Protein 2CB9 (pdb70)

Secondary structure (DSSP, 8-state):
-TTS--SEEE-S---SSEEEEE--TT--GGGGHHHHHHTTTTSEEEEEPPP-STTHHHHHHHHHHHH-SSS-EEEEEETHHHHHHHHHHHHHHHTT--EEEEEEES-----S-------S-HHHHHHHTHHHHHHHHHHHH----S-BSSEEEEEE-SB-S---HHHHTTSSGGGBSS-EEEEE-SSBGGGTTSHHHHHHHHHHHHHHHHT-

Foldseek 3Di:
DVVPDFFKDFQADADAAEEEEFEALLFHQCLLNLLRVLCHRLYTYIGGGQDLDPCRLVRSLVVVCVVPVADDHEYEYAALGLLVVLSSLVVCVVVVHHPAAYEYEAYFAAAAAADFDDVDDPVVVCVSCVRSRSSSNCSNHDHRDAAGAHAYEYEHELDDDDDDPVRVVRRCPRHYPDHYYYHYAYHHRVPCCHDPNVNRVSVVVSVVSVVD

Organism: Bacillus subtilis (NCBI:txid1423)

Solvent-accessible surface area: 10544 Å² total; per-residue (Å²): 67,94,87,71,78,99,26,7,63,81,11,14,93,125,38,70,83,31,0,0,0,0,0,14,46,53,0,86,0,98,39,0,75,49,0,0,110,60,2,59,138,106,1,0,0,15,0,1,29,0,2,49,69,136,57,20,37,98,34,0,4,60,64,0,38,114,51,30,99,134,40,64,2,7,0,0,0,6,25,8,0,0,3,0,0,0,37,0,0,49,20,0,41,166,124,69,48,110,5,22,5,0,0,0,0,6,3,49,16,14,84,111,62,89,130,56,146,115,112,68,89,114,70,67,88,105,86,71,77,96,25,67,126,34,0,18,119,23,73,5,105,11,70,5,120,40,128,1,126,2,55,1,20,0,0,26,3,40,92,78,122,151,66,53,60,70,69,77,140,34,32,1,117,76,0,15,106,124,22,63,33,79,65,85,4,103,3,30,70,145,38,0,0,75,57,121,40,0,98,89,0,4,77,24,0,33,88,7,3,98,186,88

InterPro domains:
  IPR000873 AMP-dependent synthetase/ligase domain [PF00501] (475-818)
  IPR001031 Thioesterase [PF00975] (1062-1182)
  IPR001242 Condensation domain [PF00668] (8-455)
  IPR006162 Phosphopantetheine attachment site [PS00012] (998-1013)
  IPR009081 Phosphopantetheine binding ACP domain [PF00550] (975-1037)
  IPR009081 Phosphopantetheine binding ACP domain [PS50075] (968-1043)
  IPR010071 Amino acid adenylation domain [TIGR01733] (496-891)
  IPR020459 AMP-binding [PR00154] (609-620)
  IPR020459 AMP-binding [PR00154] (621-629)
  IPR020845 AMP-binding, conserved site [PS00455] (614-625)
  IPR023213 Chloramphenicol acetyltransferase-like domain superfamily [G3DSA:3.30.559.10] (13-386)
  IPR025110 AMP-binding enzyme, C-terminal domain [PF13193] (875-947)
  IPR029058 Alpha/Beta hydrolase fold [G3DSA:3.40.50.1820] (1045-1261)
  IPR029058 Alpha/Beta hydrolase fold [SSF53474] (1043-1260)
  IPR036736 ACP-like superfamily [G3DSA:1.10.1200.10] (964-1044)
  IPR036736 ACP-like superfamily [SSF47336] (968-1039)
  IPR045851 AMP-binding enzyme domain superfamily [G3DSA:3.30.300.30] (862-963)

Radius of gyration: 16.42 Å; Cα contacts (8 Å, |Δi|>4): 424; chains: 1; bounding box: 34×46×45 Å

Nearest PDB structures (foldseek):
  2cb9-assembly1_A  TM=1.005E+00  e=4.904E-46  Bacillus subtilis
  2cbg-assembly1_A  TM=1.002E+00  e=1.794E-42  Bacillus subtilis
  1jmk-assembly1_O  TM=8.891E-01  e=4.510E-22  Bacillus subtilis
  1jmk-assembly1_C  TM=8.874E-01  e=1.393E-21  Bacillus subtilis
  2vsq-assembly1_A  TM=8.559E-01  e=7.667E-20  Bacillus subtilis

Structure (mmCIF, N/CA/C/O backbone):
data_2CB9
#
_entry.id   2CB9
#
_cell.length_a   72.354
_cell.length_b   72.354
_cell.length_c   96.333
_cell.angle_alpha   90.00
_cell.angle_beta   90.00
_cell.angle_gamma   120.00
#
_symmetry.space_group_name_H-M   'P 61'
#
loop_
_entity.id
_entity.type
_entity.pdbx_description
1 polymer 'FENGYCIN SYNTHETASE'
2 non-polymer 'ACETIC ACID'
3 water water
#
loop_
_atom_site.group_PDB
_atom_site.id
_atom_site.type_symbol
_atom_site.label_atom_id
_atom_site.label_alt_id
_atom_site.label_comp_id
_atom_site.label_asym_id
_atom_site.label_entity_id
_atom_site.label_seq_id
_atom_site.pdbx_PDB_ins_code
_atom_site.Cartn_x
_atom_site.Cartn_y
_atom_site.Cartn_z
_atom_site.occupancy
_atom_site.B_iso_or_equiv
_atom_site.auth_seq_id
_atom_site.auth_comp_id
_atom_site.auth_asym_id
_atom_site.auth_atom_id
_atom_site.pdbx_PDB_model_num
ATOM 1 N N . SER A 1 7 ? 19.550 26.915 34.041 1.00 37.78 6 SER A N 1
ATOM 2 C CA . SER A 1 7 ? 19.755 25.465 33.745 1.00 37.83 6 SER A CA 1
ATOM 3 C C . SER A 1 7 ? 19.061 24.567 34.783 1.00 37.78 6 SER A C 1
ATOM 4 O O . SER A 1 7 ? 18.697 25.021 35.896 1.00 38.64 6 SER A O 1
ATOM 7 N N . ALA A 1 8 ? 18.925 23.289 34.413 1.00 36.73 7 ALA A N 1
ATOM 8 C CA . ALA A 1 8 ? 18.155 22.304 35.177 1.00 35.68 7 ALA A CA 1
ATOM 9 C C . ALA A 1 8 ? 18.682 22.156 36.605 1.00 34.69 7 ALA A C 1
ATOM 10 O O . ALA A 1 8 ? 17.889 22.112 37.554 1.00 34.70 7 ALA A O 1
ATOM 12 N N . ALA A 1 9 ? 20.010 22.108 36.744 1.00 32.55 8 ALA A N 1
ATOM 13 C CA . ALA A 1 9 ? 20.647 21.932 38.058 1.00 31.11 8 ALA A CA 1
ATOM 14 C C . ALA A 1 9 ? 21.653 23.018 38.389 1.00 28.59 8 ALA A C 1
ATOM 15 O O . ALA A 1 9 ? 22.525 22.762 39.203 1.00 30.38 8 ALA A O 1
ATOM 17 N N . GLY A 1 10 ? 21.544 24.220 37.788 1.00 24.98 9 GLY A N 1
ATOM 18 C CA . GLY A 1 10 ? 22.421 25.333 38.112 1.00 21.52 9 GLY A CA 1
ATOM 19 C C . GLY A 1 10 ? 23.817 25.191 37.499 1.00 18.90 9 GLY A C 1
ATOM 20 O O . GLY A 1 10 ? 24.690 26.011 37.707 1.00 18.26 9 GLY A O 1
ATOM 21 N N . GLU A 1 11 ? 23.998 24.133 36.734 1.00 17.86 10 GLU A N 1
ATOM 22 C CA . GLU A 1 11 ? 25.256 23.863 36.054 1.00 17.25 10 GLU A CA 1
ATOM 23 C C . GLU A 1 11 ? 25.379 24.751 34.839 1.00 17.12 10 GLU A C 1
ATOM 24 O O . GLU A 1 11 ? 24.427 25.448 34.425 1.00 15.02 10 GLU A O 1
ATOM 30 N N . GLN A 1 12 ? 26.561 24.749 34.280 1.00 14.68 11 GLN A N 1
ATOM 31 C CA . GLN A 1 12 ? 26.761 25.462 33.031 1.00 15.34 11 GLN A CA 1
ATOM 32 C C . GLN A 1 12 ? 26.862 24.560 31.858 1.00 14.36 11 GLN A C 1
ATOM 33 O O . GLN A 1 12 ? 26.952 23.354 31.989 1.00 13.32 11 GLN A O 1
ATOM 39 N N . HIS A 1 13 ? 26.795 25.164 30.679 1.00 14.27 12 HIS A N 1
ATOM 40 C CA . HIS A 1 13 ? 26.788 24.409 29.444 1.00 14.91 12 HIS A CA 1
ATOM 41 C C . HIS A 1 13 ? 27.928 24.799 28.520 1.00 13.71 12 HIS A C 1
ATOM 42 O O . HIS A 1 13 ? 27.797 24.717 27.298 1.00 13.54 12 HIS A O 1
ATOM 49 N N . VAL A 1 14 ? 29.069 25.132 29.109 1.00 12.75 13 VAL A N 1
ATOM 50 C CA . VAL A 1 14 ? 30.257 25.565 28.369 1.00 11.89 13 VAL A CA 1
ATOM 51 C C . VAL A 1 14 ? 31.495 25.274 29.186 1.00 11.55 13 VAL A C 1
ATOM 52 O O . VAL A 1 14 ? 31.458 25.324 30.431 1.00 13.22 13 VAL A O 1
ATOM 56 N N . ILE A 1 15 ? 32.576 24.932 28.523 1.00 11.48 14 ILE A N 1
ATOM 57 C CA . ILE A 1 15 ? 33.860 24.708 29.166 1.00 11.27 14 ILE A CA 1
ATOM 58 C C . ILE A 1 15 ? 34.859 25.716 28.589 1.00 12.50 14 ILE A C 1
ATOM 59 O O . ILE A 1 15 ? 34.985 25.860 27.349 1.00 13.33 14 ILE A O 1
ATOM 64 N N . GLN A 1 16 ? 35.520 26.463 29.464 1.00 12.77 15 GLN A N 1
ATOM 65 C CA . GLN A 1 16 ? 36.685 27.253 29.062 1.00 12.94 15 GLN A CA 1
ATOM 66 C C . GLN A 1 16 ? 37.880 26.342 28.856 1.00 12.73 15 GLN A C 1
ATOM 67 O O . GLN A 1 16 ? 38.413 25.753 29.817 1.00 12.28 15 GLN A O 1
ATOM 73 N N . LEU A 1 17 ? 38.352 26.216 27.607 1.00 12.08 16 LEU A N 1
ATOM 74 C CA . LEU A 1 17 ? 39.280 25.157 27.229 1.00 12.67 16 LEU A CA 1
ATOM 75 C C . LEU A 1 17 ? 40.769 25.507 27.063 1.00 13.58 16 LEU A C 1
ATOM 76 O O . LEU A 1 17 ? 41.620 24.641 26.817 1.00 13.43 16 LEU A O 1
ATOM 81 N N . ASN A 1 18 ? 41.036 26.774 27.148 1.00 14.97 17 ASN A N 1
ATOM 82 C CA . ASN A 1 18 ? 42.418 27.247 27.184 1.00 15.81 17 ASN A CA 1
ATOM 83 C C . ASN A 1 18 ? 42.423 28.532 27.994 1.00 16.38 17 ASN A C 1
ATOM 84 O O . ASN A 1 18 ? 41.430 28.952 28.632 1.00 16.87 17 ASN A O 1
ATOM 89 N N . GLN A 1 19 ? 43.546 29.227 27.974 1.00 18.56 18 GLN A N 1
ATOM 90 C CA . GLN A 1 19 ? 43.687 30.400 28.817 1.00 17.95 18 GLN A CA 1
ATOM 91 C C . GLN A 1 19 ? 42.887 31.596 28.314 1.00 18.47 18 GLN A C 1
ATOM 92 O O . GLN A 1 19 ? 42.701 31.771 27.119 1.00 17.88 18 GLN A O 1
ATOM 98 N N . GLN A 1 20 ? 42.398 32.411 29.214 1.00 17.64 19 GLN A N 1
ATOM 99 C CA . GLN A 1 20 ? 41.805 33.690 28.812 1.00 18.72 19 GLN A CA 1
ATOM 100 C C . GLN A 1 20 ? 42.822 34.623 28.132 1.00 19.94 19 GLN A C 1
ATOM 101 O O . GLN A 1 20 ? 44.061 34.501 28.352 1.00 18.57 19 GLN A O 1
ATOM 107 N N . GLY A 1 21 ? 42.295 35.476 27.255 1.00 20.21 20 GLY A N 1
ATOM 108 C CA . GLY A 1 21 ? 43.107 36.415 26.486 1.00 21.32 20 GLY A CA 1
ATOM 109 C C . GLY A 1 21 ? 42.827 36.439 25.000 1.00 20.91 20 GLY A C 1
ATOM 110 O O . GLY A 1 21 ? 42.299 35.483 24.420 1.00 20.49 20 GLY A O 1
ATOM 111 N N . GLY A 1 22 ? 43.247 37.530 24.365 1.00 20.00 21 GLY A N 1
ATOM 112 C CA . GLY A 1 22 ? 42.859 37.815 23.008 1.00 19.09 21 GLY A CA 1
ATOM 113 C C . GLY A 1 22 ? 41.347 37.864 22.911 1.00 17.78 21 GLY A C 1
ATOM 114 O O . GLY A 1 22 ? 40.641 38.205 23.861 1.00 17.92 21 GLY A O 1
ATOM 115 N N . LYS A 1 23 ? 40.842 37.552 21.739 1.00 17.07 22 LYS A N 1
ATOM 116 C CA . LYS A 1 23 ? 39.402 37.506 21.509 1.00 16.69 22 LYS A CA 1
ATOM 117 C C . LYS A 1 23 ? 38.817 36.237 22.171 1.00 15.39 22 LYS A C 1
ATOM 118 O O . LYS A 1 23 ? 39.510 35.226 22.235 1.00 16.11 22 LYS A O 1
ATOM 124 N N . ASN A 1 24 ? 37.575 36.316 22.652 1.00 15.21 23 ASN A N 1
ATOM 125 C CA . ASN A 1 24 ? 36.835 35.120 23.065 1.00 15.29 23 ASN A CA 1
ATOM 126 C C . ASN A 1 24 ? 36.175 34.519 21.836 1.00 14.21 23 ASN A C 1
ATOM 127 O O . ASN A 1 24 ? 35.563 35.226 21.035 1.00 15.03 23 ASN A O 1
ATOM 132 N N . LEU A 1 25 ? 36.322 33.220 21.680 1.00 13.49 24 LEU A N 1
ATOM 133 C CA . LEU A 1 25 ? 35.732 32.479 20.575 1.00 13.10 24 LEU A CA 1
ATOM 134 C C . LEU A 1 25 ? 34.709 31.513 21.176 1.00 12.57 24 LEU A C 1
ATOM 135 O O . LEU A 1 25 ? 35.068 30.495 21.784 1.00 11.12 24 LEU A O 1
ATOM 140 N N . PHE A 1 26 ? 33.435 31.831 20.974 1.00 12.06 25 PHE A N 1
ATOM 141 C CA . PHE A 1 26 ? 32.316 31.030 21.482 1.00 11.62 25 PHE A CA 1
ATOM 142 C C . PHE A 1 26 ? 31.930 29.969 20.462 1.00 11.58 25 PHE A C 1
ATOM 143 O O . PHE A 1 26 ? 31.395 30.289 19.400 1.00 10.26 25 PHE A O 1
ATOM 151 N N . CYS A 1 27 ? 32.282 28.725 20.774 1.00 9.83 26 CYS A N 1
ATOM 152 C CA . CYS A 1 27 ? 32.241 27.616 19.817 1.00 10.93 26 CYS A CA 1
ATOM 153 C C . CYS A 1 27 ? 31.066 26.646 20.069 1.00 11.23 26 CYS A C 1
ATOM 154 O O . CYS A 1 27 ? 30.849 26.178 21.197 1.00 11.15 26 CYS A O 1
ATOM 157 N N . PHE A 1 28 ? 30.360 26.331 18.990 1.00 11.13 27 PHE A N 1
ATOM 158 C CA . PHE A 1 28 ? 29.189 25.444 19.028 1.00 10.18 27 PHE A CA 1
ATOM 159 C C . PHE A 1 28 ? 29.479 24.117 18.382 1.00 10.69 27 PHE A C 1
ATOM 160 O O . PHE A 1 28 ? 30.039 24.051 17.281 1.00 11.24 27 PHE A O 1
ATOM 168 N N . PRO A 1 29 ? 29.102 23.018 19.054 1.00 11.44 28 PRO A N 1
ATOM 169 C CA . PRO A 1 29 ? 29.630 21.691 18.730 1.00 10.57 28 PRO A CA 1
ATOM 170 C C . PRO A 1 29 ? 28.944 20.981 17.565 1.00 11.64 28 PRO A C 1
ATOM 171 O O . PRO A 1 29 ? 27.791 21.293 17.236 1.00 11.68 28 PRO A O 1
ATOM 175 N N . PRO A 1 30 ? 29.608 19.950 17.070 1.00 12.35 29 PRO A N 1
ATOM 176 C CA . PRO A 1 30 ? 28.981 19.028 16.128 1.00 12.74 29 PRO A CA 1
ATOM 177 C C . PRO A 1 30 ? 27.975 18.152 16.899 1.00 13.73 29 PRO A C 1
ATOM 178 O O . PRO A 1 30 ? 27.786 18.311 18.113 1.00 12.58 29 PRO A O 1
ATOM 182 N N . ILE A 1 31 ? 27.311 17.265 16.173 1.00 14.06 30 ILE A N 1
ATOM 183 C CA . ILE A 1 31 ? 26.150 16.552 16.685 1.00 14.45 30 ILE A CA 1
ATOM 184 C C . ILE A 1 31 ? 26.390 15.671 17.934 1.00 14.32 30 ILE A C 1
ATOM 185 O O . ILE A 1 31 ? 25.465 15.431 18.697 1.00 14.01 30 ILE A O 1
ATOM 190 N N . SER A 1 32 ? 27.620 15.240 18.165 1.00 13.97 31 SER A N 1
ATOM 191 C CA . SER A 1 32 ? 28.025 14.586 19.407 1.00 14.30 31 SER A CA 1
ATOM 192 C C . SER A 1 32 ? 27.625 15.411 20.642 1.00 14.71 31 SER A C 1
ATOM 193 O O . SER A 1 32 ? 27.281 14.856 21.703 1.00 16.30 31 SER A O 1
ATOM 196 N N . GLY A 1 33 ? 27.621 16.737 20.522 1.00 12.95 32 GLY A N 1
ATOM 197 C CA . GLY A 1 33 ? 26.888 17.572 21.439 1.00 12.87 32 GLY A CA 1
ATOM 198 C C . GLY A 1 33 ? 27.633 18.168 22.613 1.00 11.87 32 GLY A C 1
ATOM 199 O O . GLY A 1 33 ? 27.048 18.928 23.333 1.00 13.34 32 GLY A O 1
ATOM 200 N N . PHE A 1 34 ? 28.888 17.806 22.819 1.00 12.36 33 PHE A N 1
ATOM 201 C CA . PHE A 1 34 ? 29.653 18.250 23.978 1.00 13.06 33 PHE A CA 1
ATOM 202 C C . PHE A 1 34 ? 30.826 19.191 23.581 1.00 12.26 33 PHE A C 1
ATOM 203 O O . PHE A 1 34 ? 31.536 18.948 22.628 1.00 12.61 33 PHE A O 1
ATOM 211 N N . GLY A 1 35 ? 30.985 20.240 24.374 1.00 12.34 34 GLY A N 1
ATOM 212 C CA . GLY A 1 35 ? 32.008 21.254 24.155 1.00 12.35 34 GLY A CA 1
ATOM 213 C C . GLY A 1 35 ? 33.435 20.770 24.170 1.00 12.20 34 GLY A C 1
ATOM 214 O O . GLY A 1 35 ? 34.289 21.446 23.629 1.00 11.16 34 GLY A O 1
ATOM 215 N N . ILE A 1 36 ? 33.722 19.644 24.854 1.00 12.24 35 ILE A N 1
ATOM 216 C CA . ILE A 1 36 ? 35.059 19.073 24.892 1.00 12.77 35 ILE A CA 1
ATOM 217 C C . ILE A 1 36 ? 35.575 18.737 23.500 1.00 13.54 35 ILE A C 1
ATOM 218 O O . ILE A 1 36 ? 36.793 18.521 23.298 1.00 12.09 35 ILE A O 1
ATOM 223 N N . TYR A 1 37 ? 34.651 18.678 22.530 1.00 13.86 36 TYR A N 1
ATOM 224 C CA . TYR A 1 37 ? 35.049 18.522 21.142 1.00 13.59 36 TYR A CA 1
ATOM 225 C C . TYR A 1 37 ? 36.161 19.519 20.724 1.00 13.07 36 TYR A C 1
ATOM 226 O O . TYR A 1 37 ? 37.029 19.178 19.914 1.00 14.24 36 TYR A O 1
ATOM 235 N N . PHE A 1 38 ? 36.099 20.729 21.250 1.00 11.30 37 PHE A N 1
ATOM 236 C CA . PHE A 1 38 ? 36.989 21.818 20.855 1.00 11.72 37 PHE A CA 1
ATOM 237 C C . PHE A 1 38 ? 38.349 21.795 21.578 1.00 11.66 37 PHE A C 1
ATOM 238 O O . PHE A 1 38 ? 39.129 22.737 21.453 1.00 10.78 37 PHE A O 1
ATOM 246 N N . LYS A 1 39 ? 38.653 20.720 22.285 1.00 13.47 38 LYS A N 1
ATOM 247 C CA . LYS A 1 39 ? 39.908 20.651 22.988 1.00 15.55 38 LYS A CA 1
ATOM 248 C C . LYS A 1 39 ? 41.139 20.832 22.101 1.00 14.73 38 LYS A C 1
ATOM 249 O O . LYS A 1 39 ? 42.073 21.546 22.488 1.00 14.79 38 LYS A O 1
ATOM 255 N N . ASP A 1 40 ? 41.168 20.188 20.946 1.00 14.30 39 ASP A N 1
ATOM 256 C CA . ASP A 1 40 ? 42.331 20.289 20.085 1.00 14.92 39 ASP A CA 1
ATOM 257 C C . ASP A 1 40 ? 42.471 21.690 19.498 1.00 14.04 39 ASP A C 1
ATOM 258 O O . ASP A 1 40 ? 43.555 22.230 19.441 1.00 13.18 39 ASP A O 1
ATOM 263 N N . LEU A 1 41 ? 41.355 22.302 19.092 1.00 13.35 40 LEU A N 1
ATOM 264 C CA . LEU A 1 41 ? 41.376 23.669 18.668 1.00 12.43 40 LEU A CA 1
ATOM 265 C C . LEU A 1 41 ? 41.906 24.600 19.767 1.00 12.82 40 LEU A C 1
ATOM 266 O O . LEU A 1 41 ? 42.682 25.505 19.508 1.00 12.69 40 LEU A O 1
ATOM 271 N N . ALA A 1 42 ? 41.426 24.385 20.989 1.00 12.09 41 ALA A N 1
ATOM 272 C CA . ALA A 1 42 ? 41.828 25.212 22.125 1.00 12.58 41 ALA A CA 1
ATOM 273 C C . ALA A 1 42 ? 43.320 25.091 22.393 1.00 12.79 41 ALA A C 1
ATOM 274 O O . ALA A 1 42 ? 44.018 26.063 22.673 1.00 13.69 41 ALA A O 1
ATOM 276 N N . LEU A 1 43 ? 43.832 23.895 22.224 1.00 14.28 42 LEU A N 1
ATOM 277 C CA . LEU A 1 43 ? 45.270 23.683 22.452 1.00 15.58 42 LEU A CA 1
ATOM 278 C C . LEU A 1 43 ? 46.089 24.497 21.449 1.00 15.52 42 LEU A C 1
ATOM 279 O O . LEU A 1 43 ? 47.053 25.191 21.796 1.00 14.35 42 LEU A O 1
ATOM 284 N N . GLN A 1 44 ? 45.664 24.446 20.193 1.00 14.58 43 GLN A N 1
ATOM 285 C CA . GLN A 1 44 ? 46.315 25.189 19.139 1.00 14.67 43 GLN A CA 1
ATOM 286 C C . GLN A 1 44 ? 46.234 26.711 19.313 1.00 15.41 43 GLN A C 1
ATOM 287 O O . GLN A 1 44 ? 47.174 27.425 18.918 1.00 16.90 43 GLN A O 1
ATOM 293 N N . LEU A 1 45 ? 45.162 27.218 19.924 1.00 13.68 44 LEU A N 1
ATOM 294 C CA . LEU A 1 45 ? 44.949 28.632 20.103 1.00 13.75 44 LEU A CA 1
ATOM 295 C C . LEU A 1 45 ? 45.342 29.108 21.489 1.00 13.57 44 LEU A C 1
ATOM 296 O O . LEU A 1 45 ? 45.090 30.264 21.806 1.00 12.76 44 LEU A O 1
ATOM 301 N N . ASN A 1 46 ? 46.014 28.245 22.269 1.00 14.81 45 ASN A N 1
ATOM 302 C CA . ASN A 1 46 ? 46.335 28.612 23.643 1.00 16.12 45 ASN A CA 1
ATOM 303 C C . ASN A 1 46 ? 47.256 29.853 23.696 1.00 15.47 45 ASN A C 1
ATOM 304 O O . ASN A 1 46 ? 48.253 29.924 22.961 1.00 16.08 45 ASN A O 1
ATOM 309 N N . HIS A 1 47 ? 46.847 30.814 24.512 1.00 15.07 46 HIS A N 1
ATOM 310 C CA . HIS A 1 47 ? 47.413 32.188 24.611 1.00 17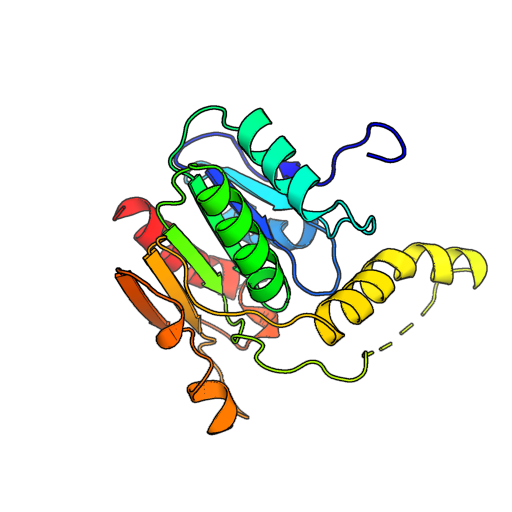.01 46 HIS A CA 1
ATOM 311 C C . HIS A 1 47 ? 47.362 33.001 23.321 1.00 17.50 46 HIS A C 1
ATOM 312 O O . HIS A 1 47 ? 48.110 33.965 23.168 1.00 15.78 46 HIS A O 1
ATOM 319 N N . LYS A 1 48 ? 46.439 32.638 22.430 1.00 15.66 47 LYS A N 1
ATOM 320 C CA . LYS A 1 48 ? 46.165 33.443 21.240 1.00 16.23 47 LYS A CA 1
ATOM 321 C C . LYS A 1 48 ? 44.717 33.903 21.195 1.00 14.36 47 LYS A C 1
ATOM 322 O O . LYS A 1 48 ? 44.433 35.066 20.912 1.00 15.82 47 LYS A O 1
ATOM 328 N N . ALA A 1 49 ? 43.788 32.978 21.499 1.00 13.48 48 ALA A N 1
ATOM 329 C CA . ALA A 1 49 ? 42.370 33.277 21.655 1.00 13.01 48 ALA A CA 1
ATOM 330 C C . ALA A 1 49 ? 41.790 32.356 22.697 1.00 12.83 48 ALA A C 1
ATOM 331 O O . ALA A 1 49 ? 42.191 31.192 22.763 1.00 14.19 48 ALA A O 1
ATOM 333 N N . ALA A 1 50 ? 40.794 32.834 23.418 1.00 13.49 49 ALA A N 1
ATOM 334 C CA . ALA A 1 50 ? 40.190 32.058 24.483 1.00 12.93 49 ALA A CA 1
ATOM 335 C C . ALA A 1 50 ? 39.009 31.258 23.884 1.00 13.74 49 ALA A C 1
ATOM 336 O O . ALA A 1 50 ? 38.010 31.848 23.422 1.00 14.53 49 ALA A O 1
ATOM 338 N N . VAL A 1 51 ? 39.138 29.932 23.918 1.00 12.23 50 VAL A N 1
ATOM 339 C CA . VAL A 1 51 ? 38.171 29.056 23.297 1.00 11.88 50 VAL A CA 1
ATOM 340 C C . VAL A 1 51 ? 37.213 28.530 24.369 1.00 11.69 50 VAL A C 1
ATOM 341 O O . VAL A 1 51 ? 37.633 27.900 25.376 1.00 12.99 50 VAL A O 1
ATOM 345 N N . TYR A 1 52 ? 35.930 28.833 24.173 1.00 11.42 51 TYR A N 1
ATOM 346 C CA . TYR A 1 52 ? 34.819 28.342 25.010 1.00 10.93 51 TYR A CA 1
ATOM 347 C C . TYR A 1 52 ? 34.019 27.333 24.194 1.00 12.21 51 TYR A C 1
ATOM 348 O O . TYR A 1 52 ? 33.477 27.666 23.126 1.00 11.79 51 TYR A O 1
ATOM 357 N N . GLY A 1 53 ? 33.952 26.096 24.661 1.00 11.49 52 GLY A N 1
ATOM 358 C CA . GLY A 1 53 ? 33.234 25.040 23.958 1.00 10.66 52 GLY A CA 1
ATOM 359 C C . GLY A 1 53 ? 31.885 24.777 24.603 1.00 11.60 52 GLY A C 1
ATOM 360 O O . GLY A 1 53 ? 31.818 24.285 25.735 1.00 11.37 52 GLY A O 1
ATOM 361 N N . PHE A 1 54 ? 30.815 25.144 23.921 1.00 10.49 53 PHE A N 1
ATOM 362 C CA . PHE A 1 54 ? 29.448 24.914 24.391 1.00 10.66 53 PHE A CA 1
ATOM 363 C C . PHE A 1 54 ? 29.028 23.489 24.149 1.00 10.88 53 PHE A C 1
ATOM 364 O O . PHE A 1 54 ? 29.445 22.839 23.185 1.00 11.38 53 PHE A O 1
ATOM 372 N N . HIS A 1 55 ? 28.148 23.013 25.019 1.00 12.63 54 HIS A N 1
ATOM 373 C CA . HIS A 1 55 ? 27.391 21.809 24.741 1.00 12.11 54 HIS A CA 1
ATOM 374 C C . HIS A 1 55 ? 26.043 22.167 24.096 1.00 12.64 54 HIS A C 1
ATOM 375 O O . HIS A 1 55 ? 25.536 23.293 24.218 1.00 13.61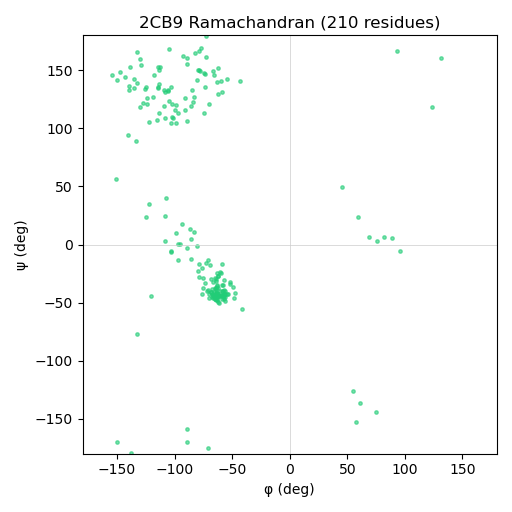 54 HIS A O 1
ATOM 382 N N . PHE A 1 56 ? 25.428 21.172 23.470 1.00 14.33 55 PHE A N 1
ATOM 383 C CA . PHE A 1 56 ? 24.037 21.269 23.050 1.00 15.15 55 PHE A CA 1
ATOM 384 C C . PHE A 1 56 ? 23.101 21.255 24.271 1.00 15.88 55 PHE A C 1
ATOM 385 O O . PHE A 1 56 ? 23.130 20.298 25.039 1.00 16.40 55 PHE A O 1
ATOM 393 N N . ILE A 1 57 ? 22.302 22.305 24.427 1.00 16.84 56 ILE A N 1
ATOM 394 C CA . ILE A 1 57 ? 21.401 22.431 25.554 1.00 18.67 56 ILE A CA 1
ATOM 395 C C . ILE A 1 57 ? 20.068 21.797 25.103 1.00 19.58 56 ILE A C 1
ATOM 396 O O . ILE A 1 57 ? 19.504 22.159 24.083 1.00 19.18 56 ILE A O 1
ATOM 401 N N . GLU A 1 58 ? 19.573 20.860 25.884 1.00 21.11 57 GLU A N 1
ATOM 402 C CA . GLU A 1 58 ? 18.451 20.032 25.458 1.00 22.56 57 GLU A CA 1
ATOM 403 C C . 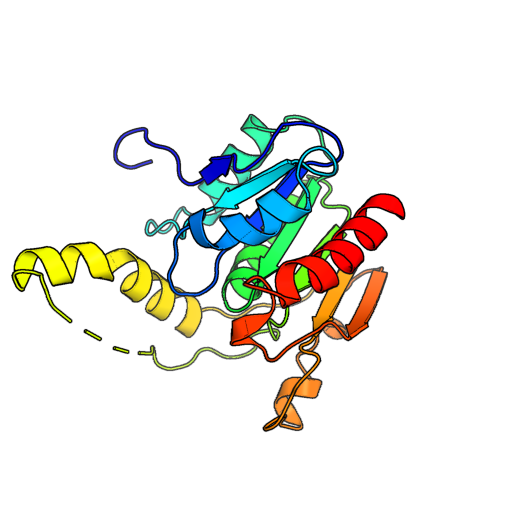GLU A 1 58 ? 17.104 20.755 25.599 1.00 24.61 57 GLU A C 1
ATOM 404 O O . GLU A 1 58 ? 16.178 20.531 24.799 1.00 27.14 57 GLU A O 1
ATOM 410 N N . GLU A 1 59 ? 17.043 21.674 26.537 1.00 25.09 58 GLU A N 1
ATOM 411 C CA . GLU A 1 59 ? 15.848 22.464 26.823 1.00 27.06 58 GLU A CA 1
ATOM 412 C C . GLU A 1 59 ? 15.501 23.396 25.665 1.00 26.60 58 GLU A C 1
ATOM 413 O O . GLU A 1 59 ? 16.392 23.930 24.997 1.00 25.69 58 GLU A O 1
ATOM 419 N N . ASP A 1 60 ? 14.210 23.675 25.479 1.00 26.96 59 ASP A N 1
ATOM 420 C CA . ASP A 1 60 ? 13.761 24.495 24.359 1.00 27.20 59 ASP A CA 1
ATOM 421 C C . ASP A 1 60 ? 14.141 25.961 24.499 1.00 25.35 59 ASP A C 1
ATOM 422 O O . ASP A 1 60 ? 14.057 26.712 23.539 1.00 25.05 59 ASP A O 1
ATOM 427 N N . SER A 1 61 ? 14.566 26.365 25.685 1.00 23.65 60 SER A N 1
ATOM 428 C CA . SER A 1 61 ? 15.061 27.708 25.924 1.00 23.42 60 SER A CA 1
ATOM 429 C C . SER A 1 61 ? 16.585 27.835 25.616 1.00 21.50 60 SER A C 1
ATOM 430 O O . SER A 1 61 ? 17.217 28.816 25.994 1.00 22.34 60 SER A O 1
ATOM 433 N N . ARG A 1 62 ? 17.136 26.839 24.946 1.00 20.60 61 ARG A N 1
ATOM 434 C CA . ARG A 1 62 ? 18.597 26.788 24.673 1.00 18.97 61 ARG A CA 1
ATOM 435 C C . ARG A 1 62 ? 19.129 28.120 24.115 1.00 19.05 61 ARG A C 1
ATOM 436 O O . ARG A 1 62 ? 20.165 28.583 24.548 1.00 17.78 61 ARG A O 1
ATOM 444 N N . ILE A 1 63 ? 18.450 28.730 23.146 1.00 19.38 62 ILE A N 1
ATOM 445 C CA . ILE A 1 63 ? 19.005 29.925 22.496 1.00 19.36 62 ILE A CA 1
ATOM 446 C C . ILE A 1 63 ? 19.159 31.040 23.513 1.00 20.01 62 ILE A C 1
ATOM 447 O O . ILE A 1 63 ? 20.221 31.630 23.650 1.00 17.77 62 ILE A O 1
ATOM 452 N N . GLU A 1 64 ? 18.102 31.296 24.282 1.00 20.69 63 GLU A N 1
ATOM 453 C CA . GLU A 1 64 ? 18.206 32.282 25.348 1.00 22.24 63 GLU A CA 1
ATOM 454 C C . GLU A 1 64 ? 19.318 31.992 26.329 1.00 20.06 63 GLU A C 1
ATOM 455 O O . GLU A 1 64 ? 20.006 32.900 26.767 1.00 20.77 63 GLU A O 1
ATOM 461 N N . GLN A 1 65 ? 19.500 30.736 26.686 1.00 19.48 64 GLN A N 1
ATOM 462 C CA . GLN A 1 65 ? 20.548 30.366 27.629 1.00 19.12 64 GLN A CA 1
ATOM 463 C C . GLN A 1 65 ? 21.965 30.634 27.055 1.00 17.77 64 GLN A C 1
ATOM 464 O O . GLN A 1 65 ? 22.873 31.028 27.784 1.00 16.87 64 GLN A O 1
ATOM 470 N N . TYR A 1 66 ? 22.140 30.395 25.757 1.00 17.07 65 TYR A N 1
ATOM 471 C CA . TYR A 1 66 ? 23.445 30.626 25.137 1.00 15.39 65 TYR A CA 1
ATOM 472 C C . TYR A 1 66 ? 23.734 32.099 25.162 1.00 16.66 65 TYR A C 1
ATOM 473 O O . TYR A 1 66 ? 24.835 32.501 25.489 1.00 15.65 65 TYR A O 1
ATOM 482 N N . VAL A 1 67 ? 22.757 32.912 24.793 1.00 16.83 66 VAL A N 1
ATOM 483 C CA . VAL A 1 67 ? 22.930 34.363 24.818 1.00 17.19 66 VAL A CA 1
ATOM 484 C C . VAL A 1 67 ? 23.276 34.811 26.243 1.00 17.36 66 VAL A C 1
ATOM 485 O O . VAL A 1 67 ? 24.212 35.557 26.432 1.00 16.25 66 VAL A O 1
ATOM 489 N N . SER A 1 68 ? 22.542 34.319 27.235 1.00 18.52 67 SER A N 1
ATOM 490 C CA . SER A 1 68 ? 22.806 34.677 28.613 1.00 19.37 67 SER A CA 1
ATOM 491 C C . SER A 1 68 ? 24.226 34.325 29.050 1.00 18.76 67 SER A C 1
ATOM 492 O O . SER A 1 68 ? 24.902 35.141 29.668 1.00 18.53 67 SER A O 1
ATOM 495 N N . ARG A 1 69 ? 24.702 33.136 28.677 1.00 17.65 68 ARG A N 1
ATOM 496 C CA . ARG A 1 69 ? 26.019 32.698 29.088 1.00 17.26 68 ARG A CA 1
ATOM 497 C C . ARG A 1 69 ? 27.124 33.480 28.409 1.00 16.58 68 ARG A C 1
ATOM 498 O O . ARG A 1 69 ? 28.117 33.813 29.035 1.00 17.14 68 ARG A O 1
ATOM 506 N N . ILE A 1 70 ? 26.969 33.733 27.110 1.00 16.43 69 ILE A N 1
ATOM 507 C CA . ILE A 1 70 ? 27.938 34.523 26.380 1.00 15.73 69 ILE A CA 1
ATOM 508 C C . ILE A 1 70 ? 28.122 35.896 27.016 1.00 16.24 69 ILE A C 1
ATOM 509 O O . ILE A 1 70 ? 29.239 36.323 27.226 1.00 16.21 69 ILE A O 1
ATOM 514 N N . THR A 1 71 ? 27.019 36.565 27.336 1.00 18.01 70 THR A N 1
ATOM 515 C CA . THR A 1 71 ? 27.131 37.938 27.837 1.00 18.71 70 THR A CA 1
ATOM 516 C C . THR A 1 71 ? 27.597 37.977 29.296 1.00 19.44 70 THR A C 1
ATOM 517 O O . THR A 1 71 ? 28.130 39.009 29.776 1.00 19.55 70 THR A O 1
ATOM 521 N N . GLU A 1 72 ? 27.433 36.856 29.985 1.00 20.51 71 GLU A N 1
ATOM 522 C CA . GLU A 1 72 ? 27.971 36.706 31.344 1.00 22.10 71 GLU A CA 1
ATOM 523 C C . GLU A 1 72 ? 29.465 36.629 31.310 1.00 21.27 71 GLU A C 1
ATOM 524 O O . GLU A 1 72 ? 30.162 37.250 32.123 1.00 22.33 71 GLU A O 1
ATOM 530 N N . ILE A 1 73 ? 29.984 35.822 30.385 1.00 20.00 72 ILE A N 1
ATOM 531 C CA . ILE A 1 73 ? 31.408 35.636 30.220 1.00 19.01 72 ILE A CA 1
ATOM 532 C C . ILE A 1 73 ? 32.029 36.931 29.712 1.00 18.81 72 ILE A C 1
ATOM 533 O O . ILE A 1 73 ? 33.094 37.334 30.159 1.00 18.93 72 ILE A O 1
ATOM 538 N N . GLN A 1 74 ? 31.353 37.567 28.761 1.00 18.22 73 GLN A N 1
ATOM 539 C CA . GLN A 1 74 ? 31.852 38.751 28.086 1.00 18.94 73 GLN A CA 1
ATOM 540 C C . GLN A 1 74 ? 30.751 39.799 28.036 1.00 18.93 73 GLN A C 1
ATOM 541 O O . GLN A 1 74 ? 29.965 39.848 27.110 1.00 18.45 73 GLN A O 1
ATOM 547 N N . PRO A 1 75 ? 30.670 40.638 29.064 1.00 20.10 74 PRO A N 1
ATOM 548 C CA . PRO A 1 75 ? 29.567 41.603 29.170 1.00 21.32 74 PRO A CA 1
ATOM 549 C C . PRO A 1 75 ? 29.479 42.673 28.068 1.00 21.49 74 PRO A C 1
ATOM 550 O O . PRO A 1 75 ? 28.373 43.136 27.836 1.00 22.37 74 PRO A O 1
ATOM 554 N N . GLU A 1 76 ? 30.579 43.005 27.401 1.00 22.36 75 GLU A N 1
ATOM 555 C CA . GLU A 1 76 ? 30.567 43.979 26.291 1.00 23.87 75 GLU A CA 1
ATOM 556 C C . GLU A 1 76 ? 30.932 43.291 24.982 1.00 22.29 75 GLU A C 1
ATOM 557 O O . GLU A 1 76 ? 31.895 42.555 24.957 1.00 21.28 75 GLU A O 1
ATOM 563 N N . GLY A 1 77 ? 30.187 43.575 23.914 1.00 22.07 76 GLY A N 1
ATOM 564 C CA . GLY A 1 77 ? 30.571 43.198 22.565 1.00 21.72 76 GLY A CA 1
ATOM 565 C C . GLY A 1 77 ? 31.756 44.004 22.016 1.00 22.67 76 GLY A C 1
ATOM 566 O O . GLY A 1 77 ? 32.357 44.858 22.705 1.00 22.05 76 GLY A O 1
ATOM 567 N N . PRO A 1 78 ? 32.100 43.778 20.748 1.00 22.12 77 PRO A N 1
ATOM 568 C CA . PRO A 1 78 ? 31.404 42.814 19.878 1.00 21.53 77 PRO A CA 1
ATOM 569 C C . PRO A 1 78 ? 31.861 41.373 20.193 1.00 19.85 77 PRO A C 1
ATOM 570 O O . PRO A 1 78 ? 32.884 41.183 20.858 1.00 18.50 77 PRO A O 1
ATOM 574 N N . TYR A 1 79 ? 31.099 40.427 19.660 1.00 16.97 78 TYR A N 1
ATOM 575 C CA . TYR A 1 79 ? 31.237 39.005 19.921 1.00 15.69 78 TYR A CA 1
ATOM 576 C C . TYR A 1 79 ? 31.669 38.290 18.664 1.00 14.00 78 TYR A C 1
ATOM 577 O O . TYR A 1 79 ? 31.302 38.671 17.545 1.00 14.02 78 TYR A O 1
ATOM 586 N N . VAL A 1 80 ? 32.401 37.212 18.865 1.00 13.23 79 VAL A N 1
ATOM 587 C CA . VAL A 1 80 ? 32.780 36.304 17.773 1.00 12.10 79 VAL A CA 1
ATOM 588 C C . VAL A 1 80 ? 32.301 34.897 18.127 1.00 11.60 79 VAL A C 1
ATOM 589 O O . VAL A 1 80 ? 32.635 34.358 19.196 1.00 11.07 79 VAL A O 1
ATOM 593 N N . LEU A 1 81 ? 31.551 34.319 17.215 1.00 10.80 80 LEU A N 1
ATOM 594 C CA . LEU A 1 81 ? 31.080 32.952 17.335 1.00 10.42 80 LEU A CA 1
ATOM 595 C C . LEU A 1 81 ? 31.679 32.059 16.258 1.00 10.88 80 LEU A C 1
ATOM 596 O O . LEU A 1 81 ? 31.989 32.514 15.173 1.00 11.15 80 LEU A O 1
ATOM 601 N N . LEU A 1 82 ? 31.791 30.773 16.574 1.00 10.54 81 LEU A N 1
ATOM 602 C CA . LEU A 1 82 ? 32.219 29.733 15.664 1.00 9.67 81 LEU A CA 1
ATOM 603 C C . LEU A 1 82 ? 31.291 28.525 15.822 1.00 10.49 81 LEU A C 1
ATOM 604 O O . LEU A 1 82 ? 30.890 28.176 16.929 1.00 10.59 81 LEU A O 1
ATOM 609 N N . GLY A 1 83 ? 30.993 27.882 14.717 1.00 9.69 82 GLY A N 1
ATOM 610 C CA . GLY A 1 83 ? 30.275 26.596 14.705 1.00 9.42 82 GLY A CA 1
ATOM 611 C C . GLY A 1 83 ? 30.914 25.635 13.756 1.00 8.86 82 GLY A C 1
ATOM 612 O O . GLY A 1 83 ? 31.272 25.996 12.655 1.00 10.83 82 GLY A O 1
ATOM 613 N N . TYR A 1 84 ? 31.099 24.398 14.183 1.00 10.10 83 TYR A N 1
ATOM 614 C CA . TYR A 1 84 ? 31.597 23.325 13.321 1.00 10.24 83 TYR A CA 1
ATOM 615 C C . TYR A 1 84 ? 30.442 22.347 13.033 1.00 11.79 83 TYR A C 1
ATOM 616 O O . TYR A 1 84 ? 29.788 21.861 13.961 1.00 10.91 83 TYR A O 1
ATOM 625 N N . SER A 1 85 ? 30.255 22.018 11.750 1.00 11.96 84 SER A N 1
ATOM 626 C CA . SER A 1 85 ? 29.285 21.035 11.298 1.00 12.88 84 SER A CA 1
ATOM 627 C C . SER A 1 85 ? 27.896 21.408 11.818 1.00 12.91 84 SER A C 1
ATOM 628 O O . SER A 1 85 ? 27.470 22.547 11.606 1.00 11.98 84 SER A O 1
ATOM 631 N N . ALA A 1 86 ? 27.174 20.521 12.514 1.00 12.72 85 ALA A N 1
ATOM 632 C CA . ALA A 1 86 ? 25.848 20.870 13.039 1.00 12.72 85 ALA A CA 1
ATOM 633 C C . ALA A 1 86 ? 25.864 22.169 13.860 1.00 11.15 85 ALA A C 1
ATOM 634 O O . ALA A 1 86 ? 24.897 22.938 13.859 1.00 11.67 85 ALA A O 1
ATOM 636 N N . GLY A 1 87 ? 26.964 22.397 14.564 1.00 12.40 86 GLY A N 1
ATOM 637 C CA . GLY A 1 87 ? 27.166 23.588 15.355 1.00 11.04 86 GLY A CA 1
ATOM 638 C C . GLY A 1 87 ? 27.171 24.883 14.550 1.00 11.32 86 GLY A C 1
ATOM 639 O O . GLY A 1 87 ? 26.857 25.922 15.081 1.00 11.42 86 GLY A O 1
ATOM 640 N N . GLY A 1 88 ? 27.539 24.825 13.271 1.00 11.35 87 GLY A N 1
ATOM 641 C CA . GLY A 1 88 ? 27.355 25.977 12.396 1.00 11.79 87 GLY A CA 1
ATOM 642 C C . GLY A 1 88 ? 25.880 26.373 12.264 1.00 11.08 87 GLY A C 1
ATOM 643 O O . GLY A 1 88 ? 25.551 27.541 12.262 1.00 12.30 87 GLY A O 1
ATOM 644 N N . ASN A 1 89 ? 25.029 25.370 12.076 1.00 11.47 88 ASN A N 1
ATOM 645 C CA . ASN A 1 89 ? 23.578 25.605 11.976 1.00 11.58 88 ASN A CA 1
ATOM 646 C C . ASN A 1 89 ? 22.998 26.116 13.286 1.00 10.48 88 ASN A C 1
ATOM 647 O O . ASN A 1 89 ? 22.214 27.034 13.294 1.00 12.62 88 ASN A O 1
ATOM 652 N N . LEU A 1 90 ? 23.403 25.543 14.402 1.00 11.47 89 LEU A N 1
ATOM 653 C CA . LEU A 1 90 ? 22.973 26.014 15.702 1.00 11.55 89 LEU A CA 1
ATOM 654 C C . LEU A 1 90 ? 23.468 27.445 15.981 1.00 12.11 89 LEU A C 1
ATOM 655 O O . LEU A 1 90 ? 22.708 28.350 16.449 1.00 11.71 89 LEU A O 1
ATOM 660 N N . ALA A 1 91 ? 24.760 27.685 15.740 1.00 11.44 90 ALA A N 1
ATOM 661 C CA . ALA A 1 91 ? 25.318 28.960 16.081 1.00 11.54 90 ALA A CA 1
ATOM 662 C C . ALA A 1 91 ? 24.651 30.081 15.275 1.00 11.85 90 ALA A C 1
ATOM 663 O O . ALA A 1 91 ? 24.561 31.177 15.769 1.00 11.87 90 ALA A O 1
ATOM 665 N N . PHE A 1 92 ? 24.280 29.808 14.027 1.00 11.55 91 PHE A N 1
ATOM 666 C CA . PHE A 1 92 ? 23.637 30.800 13.184 1.00 11.54 91 PHE A CA 1
ATOM 667 C C . PHE A 1 92 ? 22.365 31.327 13.896 1.00 12.37 91 PHE A C 1
ATOM 668 O O . PHE A 1 92 ? 22.097 32.523 13.939 1.00 13.64 91 PHE A O 1
ATOM 676 N N . GLU A 1 93 ? 21.616 30.416 14.497 1.00 12.87 92 GLU A N 1
ATOM 677 C CA . GLU A 1 93 ? 20.410 30.780 15.258 1.00 13.57 92 GLU A CA 1
ATOM 678 C C . GLU A 1 93 ? 20.745 31.638 16.472 1.00 14.25 92 GLU A C 1
ATOM 679 O O . GLU A 1 93 ? 20.026 32.614 16.794 1.00 13.75 92 GLU A O 1
ATOM 685 N N . VAL A 1 94 ? 21.872 31.339 17.133 1.00 13.47 93 VAL A N 1
ATOM 686 C CA . VAL A 1 94 ? 22.323 32.151 18.253 1.00 13.25 93 VAL A CA 1
ATOM 687 C C . VAL A 1 94 ? 22.719 33.524 17.782 1.00 14.08 93 VAL A C 1
ATOM 688 O O . VAL A 1 94 ? 22.386 34.521 18.426 1.00 13.26 93 VAL A O 1
ATOM 692 N N . VAL A 1 95 ? 23.447 33.601 16.661 1.00 13.48 94 VAL A N 1
ATOM 693 C CA . VAL A 1 95 ? 23.816 34.922 16.115 1.00 13.86 94 VAL A CA 1
ATOM 694 C C . VAL A 1 95 ? 22.540 35.782 15.874 1.00 14.01 94 VAL A C 1
ATOM 695 O O . VAL A 1 95 ? 22.469 36.962 16.274 1.00 14.64 94 VAL A O 1
ATOM 699 N N . GLN A 1 96 ? 21.559 35.195 15.222 1.00 15.03 95 GLN A N 1
ATOM 700 C CA . GLN A 1 96 ? 20.299 35.907 14.936 1.00 15.60 95 GLN A CA 1
ATOM 701 C C . GLN A 1 96 ? 19.644 36.423 16.210 1.00 16.03 95 GLN A C 1
ATOM 702 O O . GLN A 1 96 ? 19.189 37.609 16.284 1.00 16.07 95 GLN A O 1
ATOM 708 N N . ALA A 1 97 ? 19.648 35.577 17.232 1.00 16.70 96 ALA A N 1
ATOM 709 C CA . ALA A 1 97 ? 19.075 35.953 18.542 1.00 17.25 96 ALA A CA 1
ATOM 710 C C . ALA A 1 97 ? 19.789 37.096 19.203 1.00 17.26 96 ALA A C 1
ATOM 711 O O . ALA A 1 97 ? 19.167 38.012 19.753 1.00 18.28 96 ALA A O 1
ATOM 713 N N . MET A 1 98 ? 21.111 37.083 19.128 1.00 17.47 97 MET A N 1
ATOM 714 C CA . MET A 1 98 ? 21.916 38.110 19.681 1.00 16.53 97 MET A CA 1
ATOM 715 C C . MET A 1 98 ? 21.681 39.436 18.967 1.00 17.22 97 MET A C 1
ATOM 716 O O . MET A 1 98 ? 21.550 40.466 19.580 1.00 17.56 97 MET A O 1
ATOM 721 N N . GLU A 1 99 ? 21.674 39.388 17.654 1.00 17.06 98 GLU A N 1
ATOM 722 C CA . GLU A 1 99 ? 21.471 40.551 16.853 1.00 17.29 98 GLU A CA 1
ATOM 723 C C . GLU A 1 99 ? 20.052 41.139 17.076 1.00 18.15 98 GLU A C 1
ATOM 724 O O . GLU A 1 99 ? 19.899 42.361 17.111 1.00 19.03 98 GLU A O 1
ATOM 730 N N . GLN A 1 100 ? 19.065 40.276 17.245 1.00 17.97 99 GLN A N 1
ATOM 731 C CA . GLN A 1 100 ? 17.687 40.733 17.448 1.00 20.51 99 GLN A CA 1
ATOM 732 C C . GLN A 1 100 ? 17.574 41.507 18.749 1.00 22.04 99 GLN A C 1
ATOM 733 O O . GLN A 1 100 ? 16.742 42.448 18.859 1.00 21.88 99 GLN A O 1
ATOM 739 N N . LYS A 1 101 ? 18.422 41.158 19.713 1.00 23.24 100 LYS A N 1
ATOM 740 C CA . LYS A 1 101 ? 18.561 41.899 20.978 1.00 25.34 100 LYS A CA 1
ATOM 741 C C . LYS A 1 101 ? 19.417 43.154 20.915 1.00 25.66 100 LYS A C 1
ATOM 742 O O . LYS A 1 101 ? 19.615 43.844 21.919 1.00 27.10 100 LYS A O 1
ATOM 748 N N . GLY A 1 102 ? 19.967 43.459 19.763 1.00 24.72 101 GLY A N 1
ATOM 749 C CA . GLY A 1 102 ? 20.798 44.637 19.631 1.00 24.65 101 GLY A CA 1
ATOM 750 C C . GLY A 1 102 ? 22.268 44.423 19.930 1.00 23.96 101 GLY A C 1
ATOM 751 O O . GLY A 1 102 ? 23.052 45.376 19.954 1.00 25.49 101 GLY A O 1
ATOM 752 N N . LEU A 1 103 ? 22.671 43.177 20.171 1.00 22.33 102 LEU A N 1
ATOM 753 C CA . LEU A 1 103 ? 24.081 42.893 20.444 1.00 20.67 102 LEU A CA 1
ATOM 754 C C . LEU A 1 103 ? 24.842 42.846 19.128 1.00 19.59 102 LEU A C 1
ATOM 755 O O . LEU A 1 103 ? 24.251 42.448 18.133 1.00 19.06 102 LEU A O 1
ATOM 760 N N . GLU A 1 104 ? 26.133 43.203 19.146 1.00 18.97 103 GLU A N 1
ATOM 761 C CA . GLU A 1 104 ? 26.985 43.208 17.959 1.00 18.75 103 GLU A CA 1
ATOM 762 C C . GLU A 1 104 ? 27.794 41.917 17.873 1.00 16.72 103 GLU A C 1
ATOM 763 O O . GLU A 1 104 ? 28.620 41.680 18.732 1.00 15.44 103 GLU A O 1
ATOM 769 N N . VAL A 1 105 ? 27.513 41.096 16.859 1.00 15.07 104 VAL A N 1
ATOM 770 C CA . VAL A 1 105 ? 28.346 39.940 16.534 1.00 15.43 104 VAL A CA 1
ATOM 771 C C . VAL A 1 105 ? 29.198 40.386 15.342 1.00 14.43 104 VAL A C 1
ATOM 772 O O . VAL A 1 105 ? 28.680 40.555 14.260 1.00 14.92 104 VAL A O 1
ATOM 776 N N . SER A 1 106 ? 30.486 40.603 15.542 1.00 13.76 105 SER A N 1
ATOM 777 C CA . SER A 1 106 ? 31.290 41.194 14.474 1.00 14.02 105 SER A CA 1
ATOM 778 C C . SER A 1 106 ? 31.490 40.156 13.360 1.00 13.36 105 SER A C 1
ATOM 779 O O . SER A 1 106 ? 31.451 40.495 12.178 1.00 12.78 105 SER A O 1
ATOM 782 N N . ASP A 1 107 ? 31.721 38.913 13.778 1.00 13.26 106 ASP A N 1
ATOM 783 C CA . ASP A 1 107 ? 32.232 37.868 12.866 1.00 12.65 106 ASP A CA 1
ATOM 784 C C . ASP A 1 107 ? 31.724 36.521 13.312 1.00 12.51 106 ASP A C 1
ATOM 785 O O . ASP A 1 107 ? 31.645 36.257 14.505 1.00 12.28 106 ASP A O 1
ATOM 790 N N . PHE A 1 108 ? 31.382 35.682 12.330 1.00 11.23 107 PHE A N 1
ATOM 791 C CA . PHE A 1 108 ? 30.877 34.355 12.575 1.00 10.17 107 PHE A CA 1
ATOM 792 C C . PHE A 1 108 ? 31.671 33.396 11.708 1.00 10.22 107 PHE A C 1
ATOM 793 O O . PHE A 1 108 ? 31.648 33.489 10.498 1.00 10.52 107 PHE A O 1
ATOM 801 N N . ILE A 1 109 ? 32.372 32.474 12.350 1.00 10.22 108 ILE A N 1
ATOM 802 C CA . ILE A 1 109 ? 33.241 31.504 11.657 1.00 9.73 108 ILE A CA 1
ATOM 803 C C . ILE A 1 109 ? 32.528 30.143 11.578 1.00 10.03 108 ILE A C 1
ATOM 804 O O . ILE A 1 109 ? 32.160 29.569 12.588 1.00 10.48 108 ILE A O 1
ATOM 809 N N . ILE A 1 110 ? 32.338 29.679 10.352 1.00 9.89 109 ILE A N 1
ATOM 810 C CA . ILE A 1 110 ? 31.554 28.485 10.063 1.00 10.70 109 ILE A CA 1
ATOM 811 C C . ILE A 1 110 ? 32.528 27.455 9.513 1.00 10.79 109 ILE A C 1
ATOM 812 O O . ILE A 1 110 ? 33.112 27.625 8.451 1.00 11.74 109 ILE A O 1
ATOM 817 N N . VAL A 1 111 ? 32.743 26.380 10.248 1.00 10.26 110 VAL A N 1
ATOM 818 C CA . VAL A 1 111 ? 33.712 25.403 9.788 1.00 10.20 110 VAL A CA 1
ATOM 819 C C . VAL A 1 111 ? 32.920 24.227 9.213 1.00 11.42 110 VAL A C 1
ATOM 820 O O . VAL A 1 111 ? 32.328 23.424 9.967 1.00 11.11 110 VAL A O 1
ATOM 824 N N . ASP A 1 112 ? 32.906 24.172 7.883 1.00 10.70 111 ASP A N 1
ATOM 825 C CA . ASP A 1 112 ? 32.309 23.087 7.092 1.00 11.47 111 ASP A CA 1
ATOM 826 C C . ASP A 1 112 ? 30.923 22.672 7.585 1.00 11.61 111 ASP A C 1
ATOM 827 O O . ASP A 1 112 ? 30.635 21.484 7.706 1.00 12.24 111 ASP A O 1
ATOM 832 N N . ALA A 1 113 ? 30.077 23.674 7.779 1.00 11.11 112 ALA A N 1
ATOM 833 C CA . ALA A 1 113 ? 28.633 23.520 7.940 1.00 11.42 112 ALA A CA 1
ATOM 834 C C . ALA A 1 113 ? 28.002 24.146 6.708 1.00 11.94 112 ALA A C 1
ATOM 835 O O . ALA A 1 113 ? 28.574 25.054 6.107 1.00 11.75 112 ALA A O 1
ATOM 837 N N . TYR A 1 114 ? 26.819 23.658 6.355 1.00 12.88 113 TYR A N 1
ATOM 838 C CA . TYR A 1 114 ? 26.128 24.068 5.117 1.00 13.20 113 TYR A CA 1
ATOM 839 C C . TYR A 1 114 ? 24.735 24.565 5.570 1.00 14.15 113 TYR A C 1
ATOM 840 O O . TYR A 1 114 ? 24.148 23.954 6.440 1.00 14.69 113 TYR A O 1
ATOM 849 N N . LYS A 1 115 ? 24.283 25.696 5.043 1.00 15.00 114 LYS A N 1
ATOM 850 C CA . LYS A 1 115 ? 23.044 26.341 5.483 1.00 15.77 114 LYS A CA 1
ATOM 851 C C . LYS A 1 115 ? 21.894 25.340 5.288 1.00 17.05 114 LYS A C 1
ATOM 852 O O . LYS A 1 115 ? 21.813 24.692 4.238 1.00 18.18 114 LYS A O 1
ATOM 858 N N . LYS A 1 116 ? 21.071 25.178 6.325 1.00 18.06 115 LYS A N 1
ATOM 859 C CA . LYS A 1 116 ? 20.071 24.115 6.358 1.00 19.97 115 LYS A CA 1
ATOM 860 C C . LYS A 1 116 ? 18.732 24.726 5.959 1.00 21.29 115 LYS A C 1
ATOM 861 O O . LYS A 1 116 ? 18.129 25.435 6.716 1.00 20.01 115 LYS A O 1
ATOM 867 N N . ASP A 1 117 ? 18.314 24.450 4.743 1.00 25.35 116 ASP A N 1
ATOM 868 C CA . ASP A 1 117 ? 17.164 25.119 4.130 1.00 29.13 116 ASP A CA 1
ATOM 869 C C . ASP A 1 117 ? 15.839 24.344 4.223 1.00 30.72 116 ASP A C 1
ATOM 870 O O . ASP A 1 117 ? 14.765 24.913 3.989 1.00 30.91 116 ASP A O 1
ATOM 875 N N . GLN A 1 118 ? 15.899 23.072 4.579 1.00 32.34 117 GLN A N 1
ATOM 876 C CA . GLN A 1 118 ? 14.677 22.296 4.750 1.00 34.50 117 GLN A CA 1
ATOM 877 C C . GLN A 1 118 ? 14.771 21.393 5.970 1.00 34.76 117 GLN A C 1
ATOM 878 O O . GLN A 1 118 ? 15.856 21.000 6.385 1.00 32.40 117 GLN A O 1
ATOM 884 N N . SER A 1 119 ? 13.617 21.095 6.546 1.00 36.13 118 SER A N 1
ATOM 885 C CA . SER A 1 119 ? 13.540 20.140 7.634 1.00 38.51 118 SER A CA 1
ATOM 886 C C . SER A 1 119 ? 13.621 18.765 7.013 1.00 39.80 118 SER A C 1
ATOM 887 O O . SER A 1 119 ? 13.210 18.558 5.862 1.00 40.16 118 SER A O 1
ATOM 890 N N . ILE A 1 120 ? 14.187 17.828 7.753 1.00 40.84 119 ILE A N 1
ATOM 891 C CA . ILE A 1 120 ? 14.237 16.454 7.315 1.00 42.54 119 ILE A CA 1
ATOM 892 C C . ILE A 1 120 ? 13.929 15.493 8.461 1.00 43.85 119 ILE A C 1
ATOM 893 O O . ILE A 1 120 ? 13.632 15.917 9.581 1.00 43.35 119 ILE A O 1
ATOM 898 N N . THR A 1 121 ? 13.964 14.195 8.161 1.00 45.70 120 THR A N 1
ATOM 899 C CA . THR A 1 121 ? 13.717 13.171 9.174 1.00 47.26 120 THR A CA 1
ATOM 900 C C . THR A 1 121 ? 14.985 12.966 9.981 1.00 48.01 120 THR A C 1
ATOM 901 O O . THR A 1 121 ? 16.082 12.955 9.422 1.00 47.90 120 THR A O 1
ATOM 905 N N . ALA A 1 122 ? 14.827 12.768 11.287 1.00 49.29 121 ALA A N 1
ATOM 906 C CA . ALA A 1 122 ? 15.970 12.694 12.201 1.00 50.31 121 ALA A CA 1
ATOM 907 C C . ALA A 1 122 ? 16.847 11.487 11.941 1.00 51.26 121 ALA A C 1
ATOM 908 O O . ALA A 1 122 ? 16.356 10.427 11.552 1.00 51.72 121 ALA A O 1
ATOM 910 N N . ASP A 1 123 ? 18.147 11.677 12.158 1.00 52.15 122 ASP A N 1
ATOM 911 C CA . ASP A 1 123 ? 19.129 10.598 12.179 1.00 53.07 122 ASP A CA 1
ATOM 912 C C . ASP A 1 123 ? 19.218 10.059 13.604 1.00 53.20 122 ASP A C 1
ATOM 913 O O . ASP A 1 123 ? 18.651 9.021 13.930 1.00 53.66 122 ASP A O 1
ATOM 918 N N . ALA A 1 131 ? 27.341 0.091 24.803 1.00 47.12 130 ALA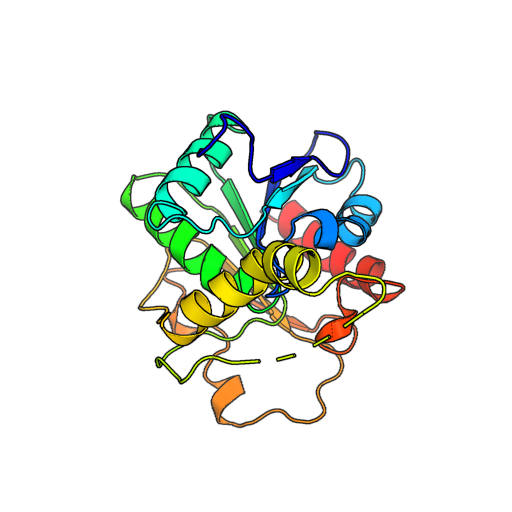 A N 1
ATOM 919 C CA . ALA A 1 131 ? 28.554 -0.705 24.619 1.00 47.12 130 ALA A CA 1
ATOM 920 C C . ALA A 1 131 ? 29.607 -0.308 25.648 1.00 46.20 130 ALA A C 1
ATOM 921 O O . ALA A 1 131 ? 30.077 0.816 25.635 1.00 46.62 130 ALA A O 1
ATOM 923 N N . TYR A 1 132 ? 29.990 -1.269 26.498 1.00 44.94 131 TYR A N 1
ATOM 924 C CA . TYR A 1 132 ? 30.584 -1.040 27.840 1.00 43.66 131 TYR A CA 1
ATOM 925 C C . TYR A 1 132 ? 29.584 -0.457 28.834 1.00 41.20 131 TYR A C 1
ATOM 926 O O . TYR A 1 132 ? 29.957 -0.131 29.986 1.00 43.13 131 TYR A O 1
ATOM 928 N N . LEU A 1 133 ? 28.305 -0.352 28.438 1.00 38.06 132 LEU A N 1
ATOM 929 C CA . LEU A 1 133 ? 27.294 0.251 29.326 1.00 34.71 132 LEU A CA 1
ATOM 930 C C . LEU A 1 133 ? 26.026 -0.564 29.422 1.00 32.43 132 LEU A C 1
ATOM 931 O O . LEU A 1 133 ? 25.529 -1.036 28.407 1.00 32.05 132 LEU A O 1
ATOM 936 N N . PRO A 1 134 ? 25.466 -0.670 30.627 1.00 30.43 133 PRO A N 1
ATOM 937 C CA . PRO A 1 134 ? 24.090 -1.163 30.795 1.00 30.26 133 PRO A CA 1
ATOM 938 C C . PRO A 1 134 ? 23.118 -0.339 29.945 1.00 31.14 133 PRO A C 1
ATOM 939 O O . PRO A 1 134 ? 23.290 0.875 29.802 1.00 29.49 133 PRO A O 1
ATOM 943 N N . GLU A 1 135 ? 22.109 -0.984 29.366 1.00 32.30 134 GLU A N 1
ATOM 944 C CA . GLU A 1 135 ? 21.149 -0.280 28.497 1.00 33.88 134 GLU A CA 1
ATOM 945 C C . GLU A 1 135 ? 20.605 1.041 29.111 1.00 33.25 134 GLU A C 1
ATOM 946 O O . GLU A 1 135 ? 20.512 2.060 28.418 1.00 33.84 134 GLU A O 1
ATOM 952 N N . ALA A 1 136 ? 20.288 1.036 30.398 1.00 32.42 135 ALA A N 1
ATOM 953 C CA . ALA A 1 136 ? 19.797 2.245 31.091 1.00 32.65 135 ALA A CA 1
ATOM 954 C C . ALA A 1 136 ? 20.789 3.411 31.143 1.00 31.69 135 ALA A C 1
ATOM 955 O O . ALA A 1 136 ? 20.411 4.593 31.045 1.00 32.70 135 ALA A O 1
ATOM 957 N N . VAL A 1 137 ? 22.064 3.086 31.281 1.00 29.81 136 VAL A N 1
ATOM 958 C CA . VAL A 1 137 ? 23.109 4.093 31.244 1.00 28.64 136 VAL A CA 1
ATOM 959 C C . VAL A 1 137 ? 23.354 4.535 29.782 1.00 29.11 136 VAL A C 1
ATOM 960 O O . VAL A 1 137 ? 23.531 5.738 29.491 1.00 28.23 136 VAL A O 1
ATOM 964 N N . ARG A 1 138 ? 23.376 3.569 28.866 1.00 29.92 137 ARG A N 1
ATOM 965 C CA . ARG A 1 138 ? 23.586 3.873 27.453 1.00 31.76 137 ARG A CA 1
ATOM 966 C C . ARG A 1 138 ? 22.564 4.924 26.993 1.00 32.28 137 ARG A C 1
ATOM 967 O O . ARG A 1 138 ? 22.918 5.888 26.305 1.00 31.81 137 ARG A O 1
ATOM 975 N N . GLU A 1 139 ? 21.315 4.761 27.412 1.00 33.21 138 GLU A N 1
ATOM 976 C CA . GLU A 1 139 ? 20.230 5.645 26.976 1.00 34.68 138 GLU A CA 1
ATOM 977 C C . GLU A 1 139 ? 20.434 7.087 27.490 1.00 33.97 138 GLU A C 1
ATOM 978 O O . GLU A 1 139 ? 20.311 8.064 26.743 1.00 33.42 138 GLU A O 1
ATOM 984 N N . THR A 1 140 ? 20.806 7.213 28.755 1.00 33.25 139 THR A N 1
ATOM 985 C CA . THR A 1 140 ? 21.107 8.506 29.358 1.00 33.01 139 THR A CA 1
ATOM 986 C C . THR A 1 140 ? 22.319 9.196 28.723 1.00 32.05 139 THR A C 1
ATOM 987 O O . THR A 1 140 ? 22.320 10.408 28.471 1.00 31.48 139 THR A O 1
ATOM 991 N N . VAL A 1 141 ? 23.353 8.404 28.462 1.00 30.20 140 VAL A N 1
ATOM 992 C CA . VAL A 1 141 ? 24.600 8.901 27.926 1.00 30.27 140 VAL A CA 1
ATOM 993 C C . VAL A 1 141 ? 24.397 9.436 26.487 1.00 29.92 140 VAL A C 1
ATOM 994 O O . VAL A 1 141 ? 25.051 10.437 26.088 1.00 29.71 140 VAL A O 1
ATOM 998 N N . MET A 1 142 ? 23.454 8.816 25.757 1.00 28.38 141 MET A N 1
ATOM 999 C CA . MET A 1 142 ? 23.208 9.125 24.334 1.00 28.35 141 MET A CA 1
ATOM 1000 C C . MET A 1 142 ? 22.105 10.130 24.136 1.00 26.80 141 MET A C 1
ATOM 1001 O O . MET A 1 142 ? 21.805 10.495 22.995 1.00 26.11 141 MET A O 1
ATOM 1006 N N . GLN A 1 143 ? 21.522 10.591 25.234 1.00 25.24 142 GLN A N 1
ATOM 1007 C CA . GLN A 1 143 ? 20.360 11.469 25.209 1.00 25.27 142 GLN A CA 1
ATOM 1008 C C . GLN A 1 143 ? 20.661 12.814 24.523 1.00 23.61 142 GLN A C 1
ATOM 1009 O O . GLN A 1 143 ? 19.834 13.337 23.751 1.00 22.85 142 GLN A O 1
ATOM 1015 N N . LYS A 1 144 ? 21.814 13.399 24.848 1.00 21.98 143 LYS A N 1
ATOM 1016 C CA . LYS A 1 144 ? 22.155 14.731 24.308 1.00 20.42 143 LYS A CA 1
ATOM 1017 C C . LYS A 1 144 ? 22.250 14.697 22.792 1.00 20.40 143 LYS A C 1
ATOM 1018 O O . LYS A 1 144 ? 21.662 15.550 22.109 1.00 20.22 143 LYS A O 1
ATOM 1024 N N . LYS A 1 145 ? 23.009 13.728 22.276 1.00 19.64 144 LYS A N 1
ATOM 1025 C CA . LYS A 1 145 ? 23.155 13.541 20.850 1.00 20.73 144 LYS A CA 1
ATOM 1026 C C . LYS A 1 145 ? 21.816 13.246 20.176 1.00 21.92 144 LYS A C 1
ATOM 1027 O O . LYS A 1 145 ? 21.512 13.823 19.122 1.00 19.82 144 LYS A O 1
ATOM 1033 N N . ARG A 1 146 ? 21.006 12.363 20.774 1.00 22.48 145 ARG A N 1
ATOM 1034 C CA . ARG A 1 146 ? 19.639 12.138 20.243 1.00 24.39 145 ARG A CA 1
ATOM 1035 C C . ARG A 1 146 ? 18.796 13.414 20.163 1.00 22.94 145 ARG A C 1
ATOM 1036 O O . ARG A 1 146 ? 18.112 13.633 19.145 1.00 21.44 145 ARG A O 1
ATOM 1044 N N . CY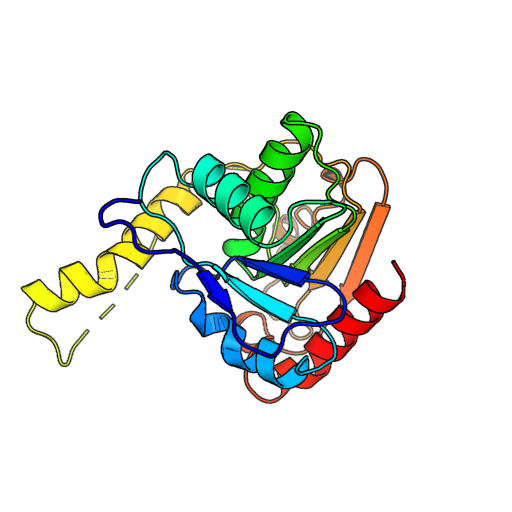S A 1 147 ? 18.821 14.220 21.225 1.00 21.10 146 CYS A N 1
ATOM 1045 C CA . CYS A 1 147 ? 18.076 15.455 21.283 1.00 22.09 146 CYS A CA 1
ATOM 1046 C C . CYS A 1 147 ? 18.600 16.380 20.182 1.00 19.80 146 CYS A C 1
ATOM 1047 O O . CYS A 1 147 ? 17.824 17.066 19.544 1.00 18.96 146 CYS A O 1
ATOM 1050 N N . TYR A 1 148 ? 19.930 16.449 20.051 1.00 18.26 147 TYR A N 1
ATOM 1051 C CA . TYR A 1 148 ? 20.550 17.334 19.039 1.00 17.29 147 TYR A CA 1
ATOM 1052 C C . TYR A 1 148 ? 20.169 16.896 17.615 1.00 18.28 147 TYR A C 1
ATOM 1053 O O . TYR A 1 148 ? 19.826 17.730 16.781 1.00 17.30 147 TYR A O 1
ATOM 1062 N N . GLN A 1 149 ? 20.214 15.590 17.352 1.00 18.03 148 GLN A N 1
ATOM 1063 C CA . GLN A 1 149 ? 19.774 15.027 16.067 1.00 19.48 148 GLN A CA 1
ATOM 1064 C C . GLN A 1 149 ? 18.353 15.437 15.727 1.00 20.01 148 GLN A C 1
ATOM 1065 O O . GLN A 1 149 ? 18.072 15.749 14.567 1.00 20.43 148 GLN A O 1
ATOM 1071 N N . GLU A 1 150 ? 17.467 15.412 16.709 1.00 20.65 149 GLU A N 1
ATOM 1072 C CA . GLU A 1 150 ? 16.057 15.781 16.500 1.00 21.69 149 GLU A CA 1
ATOM 1073 C C . GLU A 1 150 ? 15.906 17.287 16.265 1.00 20.84 149 GLU A C 1
ATOM 1074 O O . GLU A 1 150 ? 15.145 17.717 15.381 1.00 19.88 149 GLU A O 1
ATOM 1080 N N . TYR A 1 151 ? 16.685 18.068 17.000 1.00 18.32 150 TYR A N 1
ATOM 1081 C CA . TYR A 1 151 ? 16.645 19.509 16.888 1.00 17.65 150 TYR A CA 1
ATOM 1082 C C . TYR A 1 151 ? 17.191 19.898 15.498 1.00 17.21 150 TYR A C 1
ATOM 1083 O O . TYR A 1 151 ? 16.603 20.708 14.797 1.00 17.55 150 TYR A O 1
ATOM 1092 N N . TRP A 1 152 ? 18.293 19.292 15.108 1.00 17.45 151 TRP A N 1
ATOM 1093 C CA . TRP A 1 152 ? 18.958 19.644 13.849 1.00 18.17 151 TRP A CA 1
ATOM 1094 C C . TRP A 1 152 ? 18.074 19.236 12.650 1.00 18.50 151 TRP A C 1
ATOM 1095 O O . TRP A 1 152 ? 17.955 19.965 11.657 1.00 17.95 151 TRP A O 1
ATOM 1106 N N . ALA A 1 153 ? 17.415 18.087 12.771 1.00 18.71 152 ALA A N 1
ATOM 1107 C CA . ALA A 1 153 ? 16.554 17.622 11.696 1.00 19.45 152 ALA A CA 1
ATOM 1108 C C . ALA A 1 153 ? 15.426 18.624 11.419 1.00 19.63 152 ALA A C 1
ATOM 1109 O O . ALA A 1 153 ? 15.101 18.892 10.233 1.00 21.58 152 ALA A O 1
ATOM 1111 N N . GLN A 1 154 ? 14.850 19.210 12.461 1.00 19.35 153 GLN A N 1
ATOM 1112 C CA . GLN A 1 154 ? 13.721 20.107 12.294 1.00 20.43 153 GLN A CA 1
ATOM 1113 C C . GLN A 1 154 ? 14.139 21.538 11.994 1.00 20.17 153 GLN A C 1
ATOM 1114 O O . GLN A 1 154 ? 13.320 22.366 11.561 1.00 19.65 153 GLN A O 1
ATOM 1120 N N . LEU A 1 155 ? 15.434 21.818 12.182 1.00 18.26 154 LEU A N 1
ATOM 1121 C CA . LEU A 1 155 ? 15.928 23.154 12.104 1.00 16.82 154 LEU A CA 1
ATOM 1122 C C . LEU A 1 155 ? 15.981 23.669 10.679 1.00 16.12 154 LEU A C 1
ATOM 1123 O O . LEU A 1 155 ? 16.447 23.000 9.822 1.00 18.22 154 LEU A O 1
ATOM 1128 N N . ILE A 1 156 ? 15.541 24.894 10.491 1.00 17.80 155 ILE A N 1
ATOM 1129 C CA . ILE A 1 156 ? 15.728 25.606 9.223 1.00 19.00 155 ILE A CA 1
ATOM 1130 C C . ILE A 1 156 ? 16.369 26.955 9.514 1.00 16.49 155 ILE A C 1
ATOM 1131 O O . ILE A 1 156 ? 15.836 27.776 10.262 1.00 18.32 155 ILE A O 1
ATOM 1136 N N . ASN A 1 157 ? 17.542 27.171 8.907 1.00 18.16 156 ASN A N 1
ATOM 1137 C CA . ASN A 1 157 ? 18.217 28.451 8.983 1.00 15.65 156 ASN A CA 1
ATOM 1138 C C . ASN A 1 157 ? 17.613 29.360 7.900 1.00 16.48 156 ASN A C 1
ATOM 1139 O O . ASN A 1 157 ? 17.652 29.003 6.713 1.00 15.81 156 ASN A O 1
ATOM 1144 N N . GLU A 1 158 ? 17.090 30.487 8.313 1.00 17.02 157 GLU A N 1
ATOM 1145 C CA . GLU A 1 158 ? 16.418 31.453 7.405 1.00 18.73 157 GLU A CA 1
ATOM 1146 C C . GLU A 1 158 ? 17.150 32.770 7.305 1.00 16.44 157 GLU A C 1
ATOM 1147 O O . GLU A 1 158 ? 17.534 33.302 8.293 1.00 16.84 157 GLU A O 1
ATOM 1153 N N . GLY A 1 159 ? 17.312 33.313 6.094 1.00 14.60 158 GLY A N 1
ATOM 1154 C CA . GLY A 1 159 ? 17.712 34.682 5.980 1.00 14.40 158 GLY A CA 1
ATOM 1155 C C . GLY A 1 159 ? 19.178 34.901 6.299 1.00 13.70 158 GLY A C 1
ATOM 1156 O O . GLY A 1 159 ? 20.031 34.076 5.946 1.00 14.55 158 GLY A O 1
ATOM 1157 N N . ARG A 1 160 ? 19.422 36.014 6.915 1.00 14.68 159 ARG A N 1
ATOM 1158 C CA . ARG A 1 160 ? 20.732 36.662 7.000 1.00 15.08 159 ARG A CA 1
ATOM 1159 C C . ARG A 1 160 ? 21.084 37.096 8.393 1.00 15.40 159 ARG A C 1
ATOM 1160 O O . ARG A 1 160 ? 20.217 37.173 9.290 1.00 15.57 159 ARG A O 1
ATOM 1168 N N . ILE A 1 161 ? 22.358 37.401 8.567 1.00 15.14 160 ILE A N 1
ATOM 1169 C CA . ILE A 1 161 ? 22.894 38.021 9.749 1.00 13.92 160 ILE A CA 1
ATOM 1170 C C . ILE A 1 161 ? 23.699 39.194 9.320 1.00 13.99 160 ILE A C 1
ATOM 1171 O O . ILE A 1 161 ? 24.211 39.245 8.197 1.00 15.45 160 ILE A O 1
ATOM 1176 N N . LYS A 1 162 ? 23.832 40.151 10.208 1.00 14.40 161 LYS A N 1
ATOM 1177 C CA . LYS A 1 162 ? 24.666 41.313 9.988 1.00 16.03 161 LYS A CA 1
ATOM 1178 C C . LYS A 1 162 ? 26.133 41.010 10.127 1.00 14.96 161 LYS A C 1
ATOM 1179 O O . LYS A 1 162 ? 27.005 41.585 9.432 1.00 15.73 161 LYS A O 1
ATOM 1185 N N . SER A 1 163 ? 26.427 40.132 11.095 1.00 15.06 162 SER A N 1
ATOM 1186 C CA . SER A 1 163 ? 27.797 39.605 11.272 1.00 13.91 162 SER A CA 1
ATOM 1187 C C . SER A 1 163 ? 28.468 39.240 9.961 1.00 13.89 162 SER A C 1
ATOM 1188 O O . SER A 1 163 ? 27.837 38.669 9.075 1.00 13.97 162 SER A O 1
ATOM 1191 N N . ASN A 1 164 ? 29.763 39.527 9.853 1.00 12.54 163 ASN A N 1
ATOM 1192 C CA . ASN A 1 164 ? 30.564 39.028 8.748 1.00 13.39 163 ASN A CA 1
ATOM 1193 C C . ASN A 1 164 ? 30.577 37.505 8.871 1.00 13.36 163 ASN A C 1
ATOM 1194 O O . ASN A 1 164 ? 30.655 36.979 9.972 1.00 13.55 163 ASN A O 1
ATOM 1199 N N . ILE A 1 165 ? 30.483 36.830 7.743 1.00 12.69 164 ILE A N 1
ATOM 1200 C CA . ILE A 1 165 ? 30.562 35.390 7.687 1.00 11.91 164 ILE A CA 1
ATOM 1201 C C . ILE A 1 165 ? 31.910 34.969 7.109 1.00 11.60 164 ILE A C 1
ATOM 1202 O O . ILE A 1 165 ? 32.359 35.467 6.054 1.00 12.05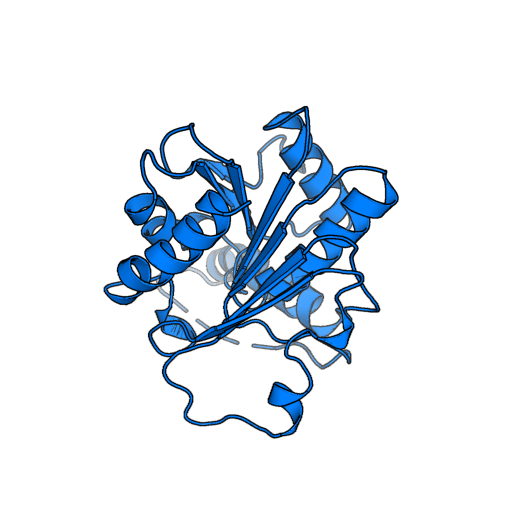 164 ILE A O 1
ATOM 1207 N N . HIS A 1 166 ? 32.527 34.006 7.795 1.00 10.54 165 HIS A N 1
ATOM 1208 C CA . HIS A 1 166 ? 33.782 33.391 7.365 1.00 10.06 165 HIS A CA 1
ATOM 1209 C C . HIS A 1 166 ? 33.507 31.904 7.243 1.00 9.50 165 HIS A C 1
ATOM 1210 O O . HIS A 1 166 ? 33.385 31.195 8.239 1.00 10.71 165 HIS A O 1
ATOM 1217 N N . PHE A 1 167 ? 33.403 31.432 6.007 1.00 9.44 166 PHE A N 1
ATOM 1218 C CA . PHE A 1 167 ? 33.118 30.016 5.717 1.00 9.09 166 PHE A CA 1
ATOM 1219 C C . PHE A 1 167 ? 34.404 29.283 5.361 1.00 9.76 166 PHE A C 1
ATOM 1220 O O . PHE A 1 167 ? 35.028 29.594 4.368 1.00 9.99 166 PHE A O 1
ATOM 1228 N N . ILE A 1 168 ? 34.775 28.324 6.198 1.00 9.84 167 ILE A N 1
ATOM 1229 C CA . ILE A 1 168 ? 35.962 27.485 6.030 1.00 10.35 167 ILE A CA 1
ATOM 1230 C C . ILE A 1 168 ? 35.480 26.073 5.650 1.00 10.61 167 ILE A C 1
ATOM 1231 O O . ILE A 1 168 ? 34.969 25.338 6.464 1.00 11.26 167 ILE A O 1
ATOM 1236 N N . GLU A 1 169 ? 35.706 25.706 4.414 1.00 10.90 168 GLU A N 1
ATOM 1237 C CA . GLU A 1 169 ? 35.350 24.393 3.897 1.00 10.83 168 GLU A CA 1
ATOM 1238 C C . GLU A 1 169 ? 36.486 23.376 4.094 1.00 10.24 168 GLU A C 1
ATOM 1239 O O . GLU A 1 169 ? 37.666 23.725 4.206 1.00 11.06 168 GLU A O 1
ATOM 1245 N N . ALA A 1 170 ? 36.117 22.095 4.041 1.00 10.56 169 ALA A N 1
ATOM 1246 C CA . ALA A 1 170 ? 37.054 20.982 4.032 1.00 10.97 169 ALA A CA 1
ATOM 1247 C C . ALA A 1 170 ? 38.010 21.053 2.836 1.00 11.84 169 ALA A C 1
ATOM 1248 O O . ALA A 1 170 ? 37.612 21.469 1.748 1.00 11.41 169 ALA A O 1
ATOM 1250 N N . GLY A 1 171 ? 39.275 20.706 3.102 1.00 11.69 170 GLY A N 1
ATOM 1251 C CA . GLY A 1 171 ? 40.298 20.594 2.067 1.00 12.69 170 GLY A CA 1
ATOM 1252 C C . GLY A 1 171 ? 40.246 19.327 1.250 1.00 12.98 170 GLY A C 1
ATOM 1253 O O . GLY A 1 171 ? 40.832 19.261 0.157 1.00 12.73 170 GLY A O 1
ATOM 1254 N N . ILE A 1 172 ? 39.529 18.341 1.765 1.00 13.48 171 ILE A N 1
ATOM 1255 C CA . ILE A 1 172 ? 39.335 17.061 1.087 1.00 14.96 171 ILE A CA 1
ATOM 1256 C C . ILE A 1 172 ? 37.853 16.884 0.986 1.00 14.81 171 ILE A C 1
ATOM 1257 O O . ILE A 1 172 ? 37.149 16.914 2.003 1.00 15.50 171 ILE A O 1
ATOM 1262 N N . GLN A 1 173 ? 37.368 16.754 -0.237 1.00 14.33 172 GLN A N 1
ATOM 1263 C CA . GLN A 1 173 ? 35.940 16.708 -0.515 1.00 17.03 172 GLN A CA 1
ATOM 1264 C C . GLN A 1 173 ? 35.639 15.694 -1.604 1.00 21.13 172 GLN A C 1
ATOM 1265 O O . GLN A 1 173 ? 35.697 16.006 -2.767 1.00 20.55 172 GLN A O 1
ATOM 1271 N N . THR A 1 174 ? 35.301 14.496 -1.219 1.00 26.32 173 THR A N 1
ATOM 1272 C CA . THR A 1 174 ? 35.096 13.466 -2.240 1.00 30.46 173 THR A CA 1
ATOM 1273 C C . THR A 1 174 ? 33.641 13.227 -2.683 1.00 34.52 173 THR A C 1
ATOM 1274 O O . THR A 1 174 ? 33.388 12.396 -3.570 1.00 35.95 173 THR A O 1
ATOM 1278 N N . GLU A 1 175 ? 32.684 13.960 -2.127 1.00 37.06 174 GLU A N 1
ATOM 1279 C CA . GLU A 1 175 ? 31.305 13.755 -2.518 1.00 39.60 174 GLU A CA 1
ATOM 1280 C C . GLU A 1 175 ? 30.491 15.050 -2.375 1.00 40.87 174 GLU A C 1
ATOM 1281 O O . GLU A 1 175 ? 29.479 15.107 -1.682 1.00 41.95 174 GLU A O 1
ATOM 1287 N N . THR A 1 176 ? 30.955 16.095 -3.048 1.00 41.80 175 THR A N 1
ATOM 1288 C CA . THR A 1 176 ? 30.229 17.367 -3.096 1.00 42.59 175 THR A CA 1
ATOM 1289 C C . THR A 1 176 ? 29.143 17.361 -4.177 1.00 43.15 175 THR A C 1
ATOM 1290 O O . THR A 1 176 ? 29.400 17.071 -5.361 1.00 42.88 175 THR A O 1
ATOM 1294 N N . SER A 1 177 ? 27.935 17.701 -3.739 1.00 44.11 176 SER A N 1
ATOM 1295 C CA . SER A 1 177 ? 26.769 17.857 -4.615 1.00 44.87 176 SER A CA 1
ATOM 1296 C C . SER A 1 177 ? 26.712 19.300 -5.102 1.00 44.64 176 SER A C 1
ATOM 1297 O O . SER A 1 177 ? 27.219 20.193 -4.434 1.00 44.54 176 SER A O 1
ATOM 1300 N N . GLY A 1 178 ? 26.073 19.524 -6.251 1.00 44.98 177 GLY A N 1
ATOM 1301 C CA . GLY A 1 178 ? 25.681 20.864 -6.660 1.00 44.83 177 GLY A CA 1
ATOM 1302 C C . GLY A 1 178 ? 24.789 21.552 -5.619 1.00 44.68 177 GLY A C 1
ATOM 1303 O O . GLY A 1 178 ? 24.807 22.781 -5.476 1.00 45.19 177 GLY A O 1
ATOM 1304 N N . ALA A 1 179 ? 24.012 20.749 -4.889 1.00 43.97 178 ALA A N 1
ATOM 1305 C CA . ALA A 1 179 ? 23.116 21.248 -3.852 1.00 43.17 178 ALA A CA 1
ATOM 1306 C C . ALA A 1 179 ? 23.916 21.849 -2.693 1.00 42.24 178 ALA A C 1
ATOM 1307 O O . ALA A 1 179 ? 23.577 22.919 -2.201 1.00 42.04 178 ALA A O 1
ATOM 1309 N N . MET A 1 180 ? 24.973 21.158 -2.258 1.00 41.08 179 MET A N 1
ATOM 1310 C CA . MET A 1 180 ? 25.807 21.659 -1.154 1.00 40.56 179 MET A CA 1
ATOM 1311 C C . MET A 1 180 ? 26.483 22.964 -1.499 1.00 38.61 179 MET A C 1
ATOM 1312 O O . MET A 1 180 ? 26.549 23.836 -0.657 1.00 38.07 179 MET A O 1
ATOM 1317 N N . VAL A 1 181 ? 27.003 23.090 -2.722 1.00 37.61 180 VAL A N 1
ATOM 1318 C CA . VAL A 1 181 ? 27.712 24.319 -3.117 1.00 36.95 180 VAL A CA 1
ATOM 1319 C C . VAL A 1 181 ? 26.749 25.515 -3.072 1.00 35.92 180 VAL A C 1
ATOM 1320 O O . VAL A 1 181 ? 27.171 26.650 -2.841 1.00 35.59 180 VAL A O 1
ATOM 1324 N N . LEU A 1 182 ? 25.446 25.271 -3.256 1.00 34.41 181 LEU A N 1
ATOM 1325 C CA . LEU A 1 182 ? 24.474 26.356 -3.076 1.00 33.39 181 LEU A CA 1
ATOM 1326 C C . LEU A 1 182 ? 24.266 26.726 -1.613 1.00 31.35 181 LEU A C 1
ATOM 1327 O O . LEU A 1 182 ? 23.670 27.774 -1.337 1.00 31.74 181 LEU A O 1
ATOM 1332 N N . GLN A 1 183 ? 24.692 25.866 -0.673 1.00 28.18 182 GLN A N 1
ATOM 1333 C CA . GLN A 1 183 ? 24.470 26.168 0.740 1.00 25.97 182 GLN A CA 1
ATOM 1334 C C . GLN A 1 183 ? 25.738 26.561 1.501 1.00 22.57 182 GLN A C 1
ATOM 1335 O O . GLN A 1 183 ? 25.876 26.266 2.682 1.00 17.48 182 GLN A O 1
ATOM 1341 N N . LYS A 1 184 ? 26.581 27.358 0.829 1.00 19.19 183 LYS A N 1
ATOM 1342 C CA . LYS A 1 184 ? 27.781 27.887 1.439 1.00 18.23 183 LYS A CA 1
ATOM 1343 C C . LYS A 1 184 ? 27.658 29.283 2.079 1.00 17.95 183 LYS A C 1
ATOM 1344 O O . LYS A 1 184 ? 28.689 29.935 2.371 1.00 19.08 183 LYS A O 1
ATOM 1350 N N . TRP A 1 185 ? 26.431 29.727 2.339 1.00 15.68 184 TRP A N 1
ATOM 1351 C CA . TRP A 1 185 ? 26.127 30.878 3.187 1.00 15.60 184 TRP A CA 1
ATOM 1352 C C . TRP A 1 185 ? 26.258 32.253 2.505 1.00 14.92 184 TRP A C 1
ATOM 1353 O O . TRP A 1 185 ? 26.062 33.296 3.145 1.00 14.50 184 TRP A O 1
ATOM 1364 N N . GLN A 1 186 ? 26.493 32.292 1.197 1.00 14.89 185 GLN A N 1
ATOM 1365 C CA . GLN A 1 186 ? 26.547 33.583 0.518 1.00 15.82 185 GLN A CA 1
ATOM 1366 C C . GLN A 1 186 ? 25.243 34.387 0.687 1.00 15.71 185 GLN A C 1
ATOM 1367 O O . GLN A 1 186 ? 25.282 35.596 0.857 1.00 17.36 185 GLN A O 1
ATOM 1373 N N . ASP A 1 187 ? 24.125 33.690 0.725 1.00 17.06 186 ASP A N 1
ATOM 1374 C CA . ASP A 1 187 ? 22.798 34.354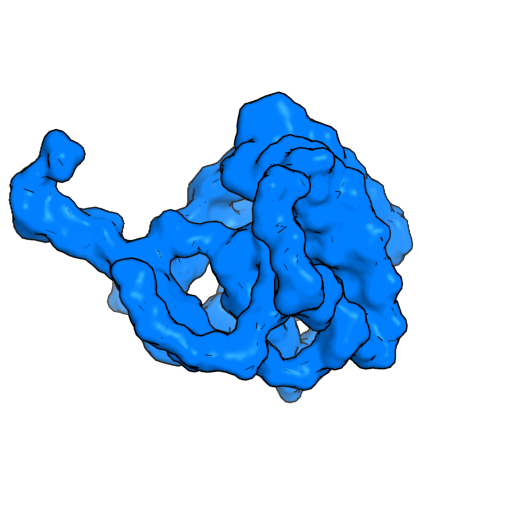 0.811 1.00 18.50 186 ASP A CA 1
ATOM 1375 C C . ASP A 1 187 ? 22.405 34.660 2.242 1.00 18.17 186 ASP A C 1
ATOM 1376 O O . ASP A 1 187 ? 21.317 35.194 2.501 1.00 19.04 186 ASP A O 1
ATOM 1381 N N . ALA A 1 188 ? 23.318 34.386 3.172 1.00 16.70 187 ALA A N 1
ATOM 1382 C CA . ALA A 1 188 ? 23.069 34.585 4.597 1.00 15.35 187 ALA A CA 1
ATOM 1383 C C . ALA A 1 188 ? 23.830 35.760 5.170 1.00 16.18 187 ALA A C 1
ATOM 1384 O O . ALA A 1 188 ? 23.732 36.051 6.359 1.00 15.72 187 ALA A O 1
ATOM 1386 N N . ALA A 1 189 ? 24.551 36.478 4.317 1.00 16.44 188 ALA A N 1
ATOM 1387 C CA . ALA A 1 189 ? 25.345 37.625 4.742 1.00 17.28 188 ALA A CA 1
ATOM 1388 C C . ALA A 1 189 ? 24.693 38.977 4.354 1.00 18.27 188 ALA A C 1
ATOM 1389 O O . ALA A 1 189 ? 24.419 39.217 3.193 1.00 18.16 188 ALA A O 1
ATOM 1391 N N . GLU A 1 190 ? 24.461 39.843 5.323 1.00 17.97 189 GLU A N 1
ATOM 1392 C CA . GLU A 1 190 ? 24.027 41.193 4.995 1.00 19.51 189 GLU A CA 1
ATOM 1393 C C . GLU A 1 190 ? 25.145 42.037 4.487 1.00 21.21 189 GLU A C 1
ATOM 1394 O O . GLU A 1 190 ? 24.909 42.951 3.689 1.00 21.51 189 GLU A O 1
ATOM 1400 N N . GLU A 1 191 ? 26.364 41.735 4.934 1.00 21.33 190 GLU A N 1
ATOM 1401 C CA . GLU A 1 191 ? 27.494 42.592 4.669 1.00 24.06 190 GLU A CA 1
ATOM 1402 C C . GLU A 1 191 ? 28.733 41.833 4.155 1.00 22.84 190 GLU A C 1
ATOM 1403 O O . GLU A 1 191 ? 29.104 41.908 2.980 1.00 26.40 190 GLU A O 1
ATOM 1409 N N . GLY A 1 192 ? 29.431 41.186 5.045 1.00 20.20 191 GLY A N 1
ATOM 1410 C CA . GLY A 1 192 ? 30.728 40.629 4.739 1.00 18.01 191 GLY A CA 1
ATOM 1411 C C . GLY A 1 192 ? 30.556 39.150 4.553 1.00 15.79 191 GLY A C 1
ATOM 1412 O O . GLY A 1 192 ? 29.895 38.490 5.358 1.00 14.84 191 GLY A O 1
ATOM 1413 N N . TYR A 1 193 ? 31.185 38.627 3.510 1.00 15.31 192 TYR A N 1
ATOM 1414 C CA . TYR A 1 193 ? 31.252 37.200 3.311 1.00 14.51 192 TYR A CA 1
ATOM 1415 C C . TYR A 1 193 ? 32.640 36.878 2.826 1.00 14.59 192 TYR A C 1
ATOM 1416 O O . TYR A 1 193 ? 33.170 37.542 1.903 1.00 15.61 192 TYR A O 1
ATOM 1425 N N . ALA A 1 194 ? 33.225 35.818 3.376 1.00 12.98 193 ALA A N 1
ATOM 1426 C CA . ALA A 1 194 ? 34.498 35.316 2.840 1.00 12.48 193 ALA A CA 1
ATOM 1427 C C . ALA A 1 194 ? 34.508 33.800 2.915 1.00 13.24 193 ALA A C 1
ATOM 1428 O O . ALA A 1 194 ? 33.952 33.217 3.845 1.00 11.51 193 ALA A O 1
ATOM 1430 N N . GLU A 1 195 ? 35.113 33.179 1.907 1.00 13.49 194 GLU A N 1
ATOM 1431 C CA . GLU A 1 195 ? 35.306 31.743 1.915 1.00 13.93 194 GLU A CA 1
ATOM 1432 C C . GLU A 1 195 ? 36.764 31.371 1.890 1.00 12.77 194 GLU A C 1
ATOM 1433 O O . GLU A 1 195 ? 37.587 32.092 1.293 1.00 12.89 194 GLU A O 1
ATOM 1439 N N . TYR A 1 196 ? 37.084 30.265 2.573 1.00 10.92 195 TYR A N 1
ATOM 1440 C CA . TYR A 1 196 ? 38.447 29.810 2.761 1.00 11.11 195 TYR A CA 1
ATOM 1441 C C . TYR A 1 196 ? 38.460 28.306 2.619 1.00 11.88 195 TYR A C 1
ATOM 1442 O O . TYR A 1 196 ? 37.617 27.630 3.175 1.00 12.83 195 TYR A O 1
ATOM 1451 N N . THR A 1 197 ? 39.395 27.774 1.863 1.00 11.45 196 THR A N 1
ATOM 1452 C CA . THR A 1 197 ? 39.628 26.346 1.911 1.00 10.96 196 THR A CA 1
ATOM 1453 C C . THR A 1 197 ? 40.586 25.993 3.028 1.00 10.37 196 THR A C 1
ATOM 1454 O O . THR A 1 197 ? 41.766 26.364 3.014 1.00 11.83 196 THR A O 1
ATOM 1458 N N . GLY A 1 198 ? 40.070 25.180 3.945 1.00 11.04 197 GLY A N 1
ATOM 1459 C CA . GLY A 1 198 ? 40.790 24.630 5.064 1.00 11.50 197 GLY A CA 1
ATOM 1460 C C . GLY A 1 198 ? 41.453 23.317 4.711 1.00 12.11 197 GLY A C 1
ATOM 1461 O O . GLY A 1 198 ? 41.693 23.007 3.536 1.00 12.30 197 GLY A O 1
ATOM 1462 N N . TYR A 1 199 ? 41.749 22.535 5.741 1.00 12.74 198 TYR A N 1
ATOM 1463 C CA . TYR A 1 199 ? 42.600 21.374 5.634 1.00 13.38 198 TYR A CA 1
ATOM 1464 C C . TYR A 1 199 ? 41.897 20.142 6.180 1.00 14.89 198 TYR A C 1
ATOM 1465 O O . TYR A 1 199 ? 41.226 20.201 7.221 1.00 15.55 198 TYR A O 1
ATOM 1474 N N . GLY A 1 200 ? 41.985 19.054 5.424 1.00 15.08 199 GLY A N 1
ATOM 1475 C CA . GLY A 1 200 ? 41.431 17.786 5.855 1.00 15.10 199 GLY A CA 1
ATOM 1476 C C . GLY A 1 200 ? 40.031 17.538 5.381 1.00 14.60 199 GLY A C 1
ATOM 1477 O O . GLY A 1 200 ? 39.350 18.432 4.909 1.00 12.66 199 GLY A O 1
ATOM 1478 N N . ALA A 1 201 ? 39.571 16.294 5.508 1.00 14.23 200 ALA A N 1
ATOM 1479 C CA . ALA A 1 201 ? 38.170 15.999 5.280 1.00 14.30 200 ALA A CA 1
ATOM 1480 C C . ALA A 1 201 ? 37.329 16.525 6.409 1.00 14.61 200 ALA A C 1
ATOM 1481 O O . ALA A 1 201 ? 37.846 16.756 7.498 1.00 15.37 200 ALA A O 1
ATOM 1483 N N . HIS A 1 202 ? 36.043 16.650 6.133 1.00 15.21 201 HIS A N 1
ATOM 1484 C CA . HIS A 1 202 ? 35.061 17.218 7.041 1.00 15.83 201 HIS A CA 1
ATOM 1485 C C . HIS A 1 202 ? 35.254 16.771 8.498 1.00 17.06 201 HIS A C 1
ATOM 1486 O O . HIS A 1 202 ? 35.397 17.593 9.416 1.00 16.90 201 HIS A O 1
ATOM 1493 N N . LYS A 1 203 ? 35.271 15.451 8.705 1.00 18.49 202 LYS A N 1
ATOM 1494 C CA . LYS A 1 203 ? 35.309 14.910 10.061 1.00 19.14 202 LYS A CA 1
ATOM 1495 C C . LYS A 1 203 ? 36.607 15.147 10.794 1.00 18.83 202 LYS A C 1
ATOM 1496 O O . LYS A 1 203 ? 36.675 15.002 12.019 1.00 20.77 202 LYS A O 1
ATOM 1502 N N . ASP A 1 204 ? 37.658 15.478 10.074 1.00 17.78 203 ASP A N 1
ATOM 1503 C CA . ASP A 1 204 ? 38.973 15.544 10.638 1.00 18.69 203 ASP A CA 1
ATOM 1504 C C . ASP A 1 204 ? 39.480 16.950 10.912 1.00 16.99 203 ASP A C 1
ATOM 1505 O O . ASP A 1 204 ? 40.602 17.101 11.412 1.00 19.05 203 ASP A O 1
ATOM 1510 N N . MET A 1 205 ? 38.720 17.980 10.505 1.00 14.98 204 MET A N 1
ATOM 1511 C CA . MET A 1 205 ? 39.259 19.343 10.439 1.00 13.71 204 MET A CA 1
ATOM 1512 C C . MET A 1 205 ? 39.784 19.901 11.742 1.00 13.67 204 MET A C 1
ATOM 1513 O O . MET A 1 205 ? 40.772 20.638 11.744 1.00 13.39 204 MET A O 1
ATOM 1518 N N . LEU A 1 206 ? 39.089 19.641 12.838 1.00 13.69 205 LEU A N 1
ATOM 1519 C CA . LEU A 1 206 ? 39.454 20.251 14.122 1.00 14.67 205 LEU A CA 1
ATOM 1520 C C . LEU A 1 206 ? 40.064 19.219 15.088 1.00 17.09 205 LEU A C 1
ATOM 1521 O O . LEU A 1 206 ? 40.089 19.419 16.299 1.00 16.29 205 LEU A O 1
ATOM 1526 N N . GLU A 1 207 ? 40.610 18.176 14.528 1.00 19.37 206 GLU A N 1
ATOM 1527 C CA . GLU A 1 207 ? 41.306 17.165 15.312 1.00 23.73 206 GLU A CA 1
ATOM 1528 C C . GLU A 1 207 ? 42.694 16.860 14.736 1.00 25.14 206 GLU A C 1
ATOM 1529 O O . GLU A 1 207 ? 43.027 17.142 13.562 1.00 23.44 206 GLU A O 1
ATOM 1535 N N . GLY A 1 208 ? 43.555 16.293 15.571 1.00 27.01 207 GLY A N 1
ATOM 1536 C CA . GLY A 1 208 ? 44.788 15.710 15.025 1.00 28.86 207 GLY A CA 1
ATOM 1537 C C . GLY A 1 208 ? 45.673 16.703 14.316 1.00 29.08 207 GLY A C 1
ATOM 1538 O O . GLY A 1 208 ? 45.858 17.817 14.766 1.00 30.64 207 GLY A O 1
ATOM 1539 N N . GLU A 1 209 ? 46.196 16.312 13.163 1.00 30.67 208 GLU A N 1
ATOM 1540 C CA . GLU A 1 209 ? 47.124 17.173 12.408 1.00 30.76 208 GLU A CA 1
ATOM 1541 C C . GLU A 1 209 ? 46.446 18.420 11.840 1.00 28.82 208 GLU A C 1
ATOM 1542 O O . GLU A 1 209 ? 47.040 19.512 11.681 1.00 29.49 208 GLU A O 1
ATOM 1548 N N . PHE A 1 210 ? 45.168 18.284 11.553 1.00 25.09 209 PHE A N 1
ATOM 1549 C CA . PHE A 1 210 ? 44.495 19.352 10.867 1.00 22.41 209 PHE A CA 1
ATOM 1550 C C . PHE A 1 210 ? 44.093 20.497 11.763 1.00 20.21 209 PHE A C 1
ATOM 1551 O O . PHE A 1 210 ? 43.955 21.602 11.271 1.00 19.08 209 PHE A O 1
ATOM 1559 N N . ALA A 1 211 ? 43.946 20.258 13.066 1.00 18.27 210 ALA A N 1
ATOM 1560 C CA . ALA A 1 211 ? 43.600 21.339 13.975 1.00 17.63 210 ALA A CA 1
ATOM 1561 C C . ALA A 1 211 ? 44.599 22.422 13.900 1.00 16.87 210 ALA A C 1
ATOM 1562 O O . ALA A 1 211 ? 44.227 23.569 13.980 1.00 14.89 210 ALA A O 1
ATOM 1564 N N . GLU A 1 212 ? 45.887 22.075 13.780 1.00 16.15 211 GLU A N 1
ATOM 1565 C CA . GLU A 1 212 ? 46.893 23.119 13.732 1.00 16.21 211 GLU A CA 1
ATOM 1566 C C . GLU A 1 212 ? 46.721 24.020 12.510 1.00 15.03 211 GLU A C 1
ATOM 1567 O O . GLU A 1 212 ? 46.777 25.237 12.596 1.00 15.56 211 GLU A O 1
ATOM 1573 N N . LYS A 1 213 ? 46.542 23.394 11.372 1.00 14.74 212 LYS A N 1
ATOM 1574 C CA . LYS A 1 213 ? 46.427 24.124 10.108 1.00 15.01 212 LYS A CA 1
ATOM 1575 C C . LYS A 1 213 ? 45.137 24.920 10.053 1.00 13.78 212 LYS A C 1
ATOM 1576 O O . LYS A 1 213 ? 45.144 26.083 9.650 1.00 14.26 212 LYS A O 1
ATOM 1582 N N . ASN A 1 214 ? 44.035 24.342 10.521 1.00 13.35 213 ASN A N 1
ATOM 1583 C CA . ASN A 1 214 ? 42.781 25.122 10.513 1.00 12.66 213 ASN A CA 1
ATOM 1584 C C . ASN A 1 214 ? 42.724 26.219 11.574 1.00 13.17 213 ASN A C 1
ATOM 1585 O O . ASN A 1 214 ? 42.138 27.279 11.349 1.00 12.93 213 ASN A O 1
ATOM 1590 N N . ALA A 1 215 ? 43.359 25.966 12.725 1.00 12.95 214 ALA A N 1
ATOM 1591 C CA . ALA A 1 215 ? 43.498 26.995 13.735 1.00 14.22 214 ALA A CA 1
ATOM 1592 C C . ALA A 1 215 ? 44.231 28.240 13.251 1.00 14.02 214 ALA A C 1
ATOM 1593 O O . ALA A 1 215 ? 43.884 29.326 13.657 1.00 13.97 214 ALA A O 1
ATOM 1595 N N . ASN A 1 216 ? 45.207 28.065 12.374 1.00 15.87 215 ASN A N 1
ATOM 1596 C CA . ASN A 1 216 ? 45.971 29.183 11.816 1.00 15.98 215 ASN A CA 1
ATOM 1597 C C . ASN A 1 216 ? 45.000 30.054 11.007 1.00 15.11 215 ASN A C 1
ATOM 1598 O O . ASN A 1 216 ? 45.102 31.258 11.054 1.00 14.37 215 ASN A O 1
ATOM 1603 N N . ILE A 1 217 ? 44.054 29.431 10.278 1.00 14.38 216 ILE A N 1
ATOM 1604 C CA . ILE A 1 217 ? 43.080 30.201 9.507 1.00 13.92 216 ILE A CA 1
ATOM 1605 C C . ILE A 1 217 ? 42.192 31.014 10.442 1.00 12.93 216 ILE A C 1
ATOM 1606 O O . ILE A 1 217 ? 41.968 32.205 10.277 1.00 13.84 216 ILE A O 1
ATOM 1611 N N . ILE A 1 218 ? 41.712 30.336 11.469 1.00 11.87 217 ILE A N 1
ATOM 1612 C CA . ILE A 1 218 ? 40.865 30.970 12.454 1.00 11.96 217 ILE A CA 1
ATOM 1613 C C . ILE A 1 218 ? 41.579 32.140 13.143 1.00 13.14 217 ILE A C 1
ATOM 1614 O O . ILE A 1 218 ? 41.020 33.233 13.272 1.00 13.16 217 ILE A O 1
ATOM 1619 N N . LEU A 1 219 ? 42.842 31.944 13.506 1.00 13.56 218 LEU A N 1
ATOM 1620 C CA . LEU A 1 219 ? 43.584 33.036 14.141 1.00 14.19 218 LEU A CA 1
ATOM 1621 C C . LEU A 1 219 ? 43.813 34.208 13.203 1.00 14.10 218 LEU A C 1
ATOM 1622 O O . LEU A 1 219 ? 43.657 35.374 13.593 1.00 14.93 218 LEU A O 1
ATOM 1627 N N . ASN A 1 220 ? 44.130 33.906 11.955 1.00 15.20 219 ASN A N 1
ATOM 1628 C CA . ASN A 1 220 ? 44.293 34.935 10.923 1.00 15.58 219 ASN A CA 1
ATOM 1629 C C . ASN A 1 220 ? 43.014 35.764 10.767 1.00 15.01 219 ASN A C 1
ATOM 1630 O O . ASN A 1 220 ? 43.040 36.980 10.654 1.00 16.27 219 ASN A O 1
ATOM 1635 N N . ILE A 1 221 ? 41.869 35.107 10.832 1.00 14.61 220 ILE A N 1
ATOM 1636 C CA . ILE A 1 221 ? 40.596 35.783 10.775 1.00 13.44 220 ILE A CA 1
ATOM 1637 C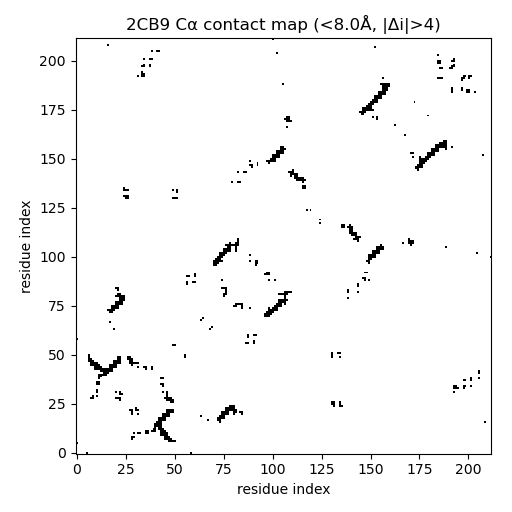 C . ILE A 1 221 ? 40.416 36.717 11.970 1.00 13.01 220 ILE A C 1
ATOM 1638 O O . ILE A 1 221 ? 40.045 37.877 11.805 1.00 13.80 220 ILE A O 1
ATOM 1643 N N . LEU A 1 222 ? 40.705 36.202 13.171 1.00 12.87 221 LEU A N 1
ATOM 1644 C CA . LEU A 1 222 ? 40.576 36.947 14.395 1.00 12.92 221 LEU A CA 1
ATOM 1645 C C . LEU A 1 222 ? 41.511 38.150 14.372 1.00 13.83 221 LEU A C 1
ATOM 1646 O O . LEU A 1 222 ? 41.093 39.259 14.766 1.00 14.29 221 LEU A O 1
ATOM 1651 N N . ASP A 1 223 ? 42.724 37.909 13.890 1.00 15.75 222 ASP A N 1
ATOM 1652 C CA . ASP A 1 223 ? 43.781 38.968 13.829 1.00 16.37 222 ASP A CA 1
ATOM 1653 C C . ASP A 1 223 ? 43.424 40.092 12.886 1.00 18.96 222 ASP A C 1
ATOM 1654 O O . ASP A 1 223 ? 43.822 41.240 13.103 1.00 19.84 222 ASP A O 1
ATOM 1659 N N . LYS A 1 224 ? 42.630 39.801 11.854 1.00 19.46 223 LYS A N 1
ATOM 1660 C CA . LYS A 1 224 ? 42.264 40.805 10.861 1.00 21.83 223 LYS A CA 1
ATOM 1661 C C . LYS A 1 224 ? 41.003 41.610 11.197 1.00 22.21 223 LYS A C 1
ATOM 1662 O O . LYS A 1 224 ? 40.633 42.508 10.453 1.00 23.32 223 LYS A O 1
ATOM 1668 N N . ILE A 1 225 ? 40.320 41.301 12.304 1.00 21.96 224 ILE A N 1
ATOM 1669 C CA . ILE A 1 225 ? 39.054 41.927 12.597 1.00 22.42 224 ILE A CA 1
ATOM 1670 C C . ILE A 1 225 ? 39.299 43.453 12.771 1.00 25.05 224 ILE A C 1
ATOM 1671 O O . ILE A 1 225 ? 40.060 43.808 13.662 1.00 27.96 224 ILE A O 1
#

Sequence (212 aa):
SAAGEQHVIQLNQQGGKNLFCFPPISGFGIYFKDLALQLNHKAAVYGFHFIEEDSRIEQYVSRITEIQPEGPYVLLGYSAGGNLAFEVVQAMEQKGLEVSDFIIVDAYKKDQSITADAYLPEAVRETVMQKKRCYQEYWAQLINEGRIKSNIHFIEAGIQTETSGAMVLQKWQDAAEEGYAEYTGYGAHKDMLEGEFAEKNANIILNILDKI

CATH classification: 3.40.50.1820 (+1 more: 6.10.300.10)

B-factor: mean 23.92, std 13.1, range [7.23, 90.14]